Protein AF-A0A660ZTD3-F1 (afdb_monomer)

Sequence (181 aa):
MRQAITRAMSQQSRTIRVPAHMSELISLVSRARTVLGQRSGRDPSDEEIARELRFPIGKVRQVLSSGRSSNTISLDKPIGEGDGGSFRDLIEDDTLVSPFQQAVWTNLQRKTESALKCLTTREAHVIRMRFGVGGGRRHTLEEIGALFLVTRERIRQIEAKALGKLRGVAVDEGLQSFVGG

Nearest PDB structures (foldseek):
  5tjg-assembly1_F  TM=8.173E-01  e=8.402E-13  Thermus aquaticus
  6cuu-assembly1_F  TM=7.709E-01  e=9.952E-13  Thermus thermophilus HB27
  4xln-assembly1_F  TM=8.367E-01  e=6.405E-12  Thermus aquaticus
  4mq9-assembly1_F  TM=7.641E-01  e=8.986E-12  Thermus thermophilus HB8
  3dxj-assembly2_P  TM=7.141E-01  e=1.363E-09  Thermus thermophilus HB8

pLDDT: mean 85.82, std 8.57, range [40.53, 96.25]

Foldseek 3Di:
DVVVVVVCCQQPVWPDGDDPVLVVVLVLLVVLQVVVCVVVVHGDDLVSSCVVVVHDSVVSVVSVVVVVVRPDDDQQPDDDDDPRDGVVVPDDDPPDDPPVNVVVVVLLLVLVVVLLVVDDPLLSVLVCQCVVRPPRDHDQLCRVCVVVVHDSVVSVVSPVVSVVSSVVSCVVSVVVPVVDD

Structure (mmCIF, N/CA/C/O backbone):
data_AF-A0A660ZTD3-F1
#
_entry.id   AF-A0A660ZTD3-F1
#
loop_
_atom_site.group_PDB
_atom_site.id
_atom_site.type_symbol
_atom_site.label_atom_id
_atom_site.label_alt_id
_atom_site.label_comp_id
_atom_site.label_asym_id
_atom_site.label_entity_id
_atom_site.label_seq_id
_atom_site.pdbx_PDB_ins_code
_atom_site.Cartn_x
_atom_site.Cartn_y
_atom_site.Cartn_z
_atom_site.occupancy
_atom_site.B_iso_or_equiv
_atom_site.auth_seq_id
_atom_site.auth_comp_id
_atom_site.auth_asym_id
_atom_site.auth_atom_id
_atom_site.pdbx_PDB_model_num
ATOM 1 N N . MET A 1 1 ? 36.776 -25.849 -28.162 1.00 60.44 1 MET A N 1
ATOM 2 C 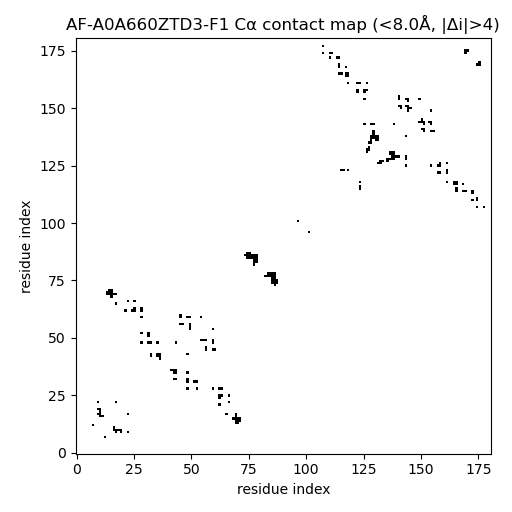CA . MET A 1 1 ? 37.028 -24.693 -27.265 1.00 60.44 1 MET A CA 1
ATOM 3 C C . MET A 1 1 ? 36.178 -23.456 -27.579 1.00 60.44 1 MET A C 1
ATOM 5 O O . MET A 1 1 ? 35.561 -22.948 -26.656 1.00 60.44 1 MET A O 1
ATOM 9 N N . ARG A 1 2 ? 36.062 -22.986 -28.837 1.00 70.12 2 ARG A N 1
ATOM 10 C CA . ARG A 1 2 ? 35.259 -21.782 -29.182 1.00 70.12 2 ARG A CA 1
ATOM 11 C C . ARG A 1 2 ? 33.798 -21.811 -28.697 1.00 70.12 2 ARG A C 1
ATOM 13 O O . ARG A 1 2 ? 33.354 -20.849 -28.089 1.00 70.12 2 ARG A O 1
ATOM 20 N N . GLN A 1 3 ? 33.081 -22.922 -28.889 1.00 74.56 3 GLN A N 1
ATOM 21 C CA . GLN A 1 3 ? 31.675 -23.052 -28.467 1.00 74.56 3 GLN A CA 1
ATOM 22 C C . GLN A 1 3 ? 31.475 -22.904 -26.948 1.00 74.56 3 GLN A C 1
ATOM 24 O O . GLN A 1 3 ? 30.503 -22.292 -26.514 1.00 74.56 3 GLN A O 1
ATOM 29 N N . ALA A 1 4 ? 32.405 -23.425 -26.141 1.00 76.12 4 ALA A N 1
ATOM 30 C CA . ALA A 1 4 ? 32.340 -23.316 -24.684 1.00 76.12 4 ALA A CA 1
ATOM 31 C C . ALA A 1 4 ? 32.521 -21.860 -24.221 1.00 76.12 4 ALA A C 1
ATOM 33 O O . ALA A 1 4 ? 31.778 -21.399 -23.359 1.00 76.12 4 ALA A O 1
ATOM 34 N N . ILE A 1 5 ? 33.436 -21.119 -24.858 1.00 79.50 5 ILE A N 1
ATOM 35 C CA . ILE A 1 5 ? 33.686 -19.697 -24.577 1.00 79.50 5 ILE A CA 1
ATOM 36 C C . ILE A 1 5 ? 32.471 -18.849 -24.971 1.00 79.50 5 ILE A C 1
ATOM 38 O O . ILE A 1 5 ? 31.981 -18.073 -24.156 1.00 79.50 5 ILE A O 1
ATOM 42 N N . THR A 1 6 ? 31.920 -19.032 -26.177 1.00 77.56 6 THR A N 1
ATOM 43 C CA . THR A 1 6 ? 30.729 -18.287 -26.626 1.00 77.56 6 THR A CA 1
ATOM 44 C C . THR A 1 6 ? 29.524 -18.543 -25.718 1.00 77.56 6 THR A C 1
ATOM 46 O O . THR A 1 6 ? 28.786 -17.613 -25.389 1.00 77.56 6 THR A O 1
ATOM 49 N N . ARG A 1 7 ? 29.348 -19.787 -25.253 1.00 73.38 7 ARG A N 1
ATOM 50 C CA . ARG A 1 7 ? 28.282 -20.148 -24.310 1.00 73.38 7 ARG A CA 1
ATOM 51 C C . ARG A 1 7 ? 28.488 -19.508 -22.937 1.00 73.38 7 ARG A C 1
ATOM 53 O O . ARG A 1 7 ? 27.533 -18.960 -22.395 1.00 73.38 7 ARG A O 1
ATOM 60 N N . ALA A 1 8 ? 29.710 -19.537 -22.403 1.00 75.62 8 ALA A N 1
ATOM 61 C CA . ALA A 1 8 ? 30.043 -18.902 -21.129 1.00 75.62 8 ALA A CA 1
ATOM 62 C C . ALA A 1 8 ? 29.830 -17.381 -21.189 1.00 75.62 8 ALA A C 1
ATOM 64 O O . ALA A 1 8 ? 29.129 -16.827 -20.345 1.00 75.62 8 ALA A O 1
ATOM 65 N N . MET A 1 9 ? 30.308 -16.721 -22.251 1.00 74.31 9 MET A N 1
ATOM 66 C CA . MET A 1 9 ? 30.072 -15.292 -22.481 1.00 74.31 9 MET A CA 1
ATOM 67 C C . MET A 1 9 ? 28.576 -14.975 -22.563 1.00 74.31 9 MET A C 1
ATOM 69 O O . MET A 1 9 ? 28.108 -14.060 -21.896 1.00 74.31 9 MET A O 1
ATOM 73 N N . SER A 1 10 ? 27.785 -15.750 -23.310 1.00 72.00 10 SER A N 1
ATOM 74 C CA . SER A 1 10 ? 26.335 -15.521 -23.403 1.00 72.00 10 SER A CA 1
ATOM 75 C C . SER A 1 10 ? 25.606 -15.686 -22.065 1.00 72.00 10 SER A C 1
ATOM 77 O O . SER A 1 10 ? 24.578 -15.044 -21.867 1.00 72.00 10 SER A O 1
ATOM 79 N N . GLN A 1 11 ? 26.094 -16.550 -21.169 1.00 68.19 11 GLN A N 1
ATOM 80 C CA . GLN A 1 11 ? 25.441 -16.836 -19.888 1.00 68.19 11 GLN A CA 1
ATOM 81 C C . GLN A 1 11 ? 25.887 -15.917 -18.748 1.00 68.19 11 GLN A C 1
ATOM 83 O O . GLN A 1 11 ? 25.109 -15.725 -17.816 1.00 68.19 11 GLN A O 1
ATOM 88 N N . GLN A 1 12 ? 27.108 -15.379 -18.811 1.00 70.62 12 GLN A N 1
ATOM 89 C CA . GLN A 1 12 ? 27.743 -14.678 -17.687 1.00 70.62 12 GLN A CA 1
ATOM 90 C C . GLN A 1 12 ? 28.105 -13.213 -17.974 1.00 70.62 12 GLN A C 1
ATOM 92 O O . GLN A 1 12 ? 28.431 -12.488 -17.045 1.00 70.62 12 GLN A O 1
ATOM 97 N N . SER A 1 13 ? 28.048 -12.743 -19.226 1.00 73.88 13 SER A N 1
ATOM 98 C CA . SER A 1 13 ? 28.478 -11.370 -19.570 1.00 73.88 13 SER A CA 1
ATOM 99 C C . SER A 1 13 ? 27.501 -10.258 -19.182 1.00 73.88 13 SER A C 1
ATOM 101 O O . SER A 1 13 ? 27.851 -9.087 -19.301 1.00 73.88 13 SER A O 1
ATOM 103 N N . ARG A 1 14 ? 26.269 -10.589 -18.779 1.00 76.38 14 ARG A N 1
ATOM 104 C CA . ARG A 1 14 ? 25.218 -9.600 -18.502 1.00 76.38 14 ARG A CA 1
ATOM 105 C C . ARG A 1 14 ? 24.825 -9.614 -17.034 1.00 76.38 14 ARG A C 1
ATOM 107 O O . ARG A 1 14 ? 24.640 -10.687 -16.467 1.00 76.38 14 ARG A O 1
ATOM 114 N N . THR A 1 15 ? 24.596 -8.423 -16.480 1.00 82.56 15 THR A N 1
ATOM 115 C CA . THR A 1 15 ? 24.080 -8.217 -15.117 1.00 82.56 15 THR A CA 1
ATOM 116 C C . THR A 1 15 ? 22.764 -8.963 -14.892 1.00 82.56 15 THR A C 1
ATOM 118 O O . THR A 1 15 ? 22.565 -9.582 -13.853 1.00 82.56 15 THR A O 1
ATOM 121 N N . ILE A 1 16 ? 21.880 -8.957 -15.897 1.00 81.88 16 ILE A N 1
ATOM 122 C CA . ILE A 1 16 ? 20.640 -9.738 -15.901 1.00 81.88 16 ILE A CA 1
ATOM 123 C C . ILE A 1 16 ? 20.782 -10.867 -16.917 1.00 81.88 16 ILE A C 1
ATOM 125 O O . ILE A 1 16 ? 21.001 -10.634 -18.111 1.00 81.88 16 ILE A O 1
ATOM 129 N N . ARG A 1 17 ? 20.632 -12.105 -16.444 1.00 83.75 17 ARG A N 1
ATOM 130 C CA . ARG A 1 17 ? 20.744 -13.304 -17.277 1.00 83.75 17 ARG A CA 1
ATOM 131 C C . ARG A 1 17 ? 19.639 -13.346 -18.333 1.00 83.75 17 ARG A C 1
ATOM 133 O O . ARG A 1 17 ? 18.455 -13.334 -18.011 1.00 83.75 17 ARG A O 1
ATOM 140 N N . VAL A 1 18 ? 20.039 -13.512 -19.591 1.00 82.81 18 VAL A N 1
ATOM 141 C CA . VAL A 1 18 ? 19.133 -13.707 -20.731 1.00 82.81 18 VAL A CA 1
ATOM 142 C C . VAL A 1 18 ? 19.194 -15.176 -21.182 1.00 82.81 18 VAL A C 1
ATOM 144 O O . VAL A 1 18 ? 20.291 -15.729 -21.298 1.00 82.81 18 VAL A O 1
ATOM 147 N N . PRO A 1 19 ? 18.055 -15.855 -21.422 1.00 86.25 19 PRO A N 1
ATOM 148 C CA . PRO A 1 19 ? 18.050 -17.204 -21.990 1.00 86.25 19 PRO A CA 1
ATOM 149 C C . PRO A 1 19 ? 18.749 -17.266 -23.357 1.00 86.25 19 PRO A C 1
ATOM 151 O O . PRO A 1 19 ? 18.612 -16.349 -24.161 1.00 86.25 19 PRO A O 1
ATOM 154 N N . ALA A 1 20 ? 19.428 -18.378 -23.665 1.00 82.31 20 ALA A N 1
ATOM 155 C CA . ALA A 1 20 ? 20.242 -18.509 -24.884 1.00 82.31 20 ALA A CA 1
ATOM 156 C C . ALA A 1 20 ? 19.466 -18.209 -26.184 1.00 82.31 20 ALA A C 1
ATOM 158 O O . ALA A 1 20 ? 19.931 -17.428 -27.009 1.00 82.31 20 ALA A O 1
ATOM 159 N N . HIS A 1 21 ? 18.244 -18.739 -26.322 1.00 85.00 21 HIS A N 1
ATOM 160 C CA . HIS A 1 21 ? 17.389 -18.472 -27.485 1.00 85.00 21 HIS A CA 1
ATOM 161 C C . HIS A 1 21 ? 17.031 -16.981 -27.625 1.00 85.00 21 HIS A C 1
ATOM 163 O O . HIS A 1 21 ? 16.918 -16.471 -28.735 1.00 85.00 21 HIS A O 1
ATOM 169 N N . MET A 1 22 ? 16.890 -16.253 -26.512 1.00 86.75 22 MET A N 1
ATOM 170 C CA . MET A 1 22 ? 16.644 -14.809 -26.538 1.00 86.75 22 MET A CA 1
ATOM 171 C C . MET A 1 22 ? 17.903 -14.035 -26.925 1.00 86.75 22 MET A C 1
ATOM 173 O O . MET A 1 22 ? 17.802 -13.080 -27.685 1.00 86.75 22 MET A O 1
ATOM 177 N N . SER A 1 23 ? 19.087 -14.449 -26.466 1.00 84.50 23 SER A N 1
ATOM 178 C CA . SER A 1 23 ? 20.359 -13.846 -26.885 1.00 84.50 23 SER A CA 1
ATOM 179 C C . SER A 1 23 ? 20.577 -13.968 -28.396 1.00 84.50 23 SER A C 1
ATOM 181 O O . SER A 1 23 ? 20.944 -12.987 -29.040 1.00 84.50 23 SER A O 1
ATOM 183 N N . GLU A 1 24 ? 20.278 -15.134 -28.975 1.00 85.69 24 GLU A N 1
ATOM 184 C CA . GLU A 1 24 ? 20.338 -15.361 -30.425 1.00 85.69 24 GLU A CA 1
ATOM 185 C C . GLU A 1 24 ? 19.363 -14.459 -31.190 1.00 85.69 24 GLU A C 1
ATOM 187 O O . GLU A 1 24 ? 19.749 -13.820 -32.173 1.00 85.69 24 GLU A O 1
ATOM 192 N N . LEU A 1 25 ? 18.117 -14.349 -30.709 1.00 89.12 25 LEU A N 1
ATOM 193 C CA . LEU A 1 25 ? 17.110 -13.461 -31.292 1.00 89.12 25 LEU A CA 1
ATOM 194 C C . LEU A 1 25 ? 17.516 -11.985 -31.191 1.00 89.12 25 LEU A C 1
ATOM 196 O O . LEU A 1 25 ? 17.358 -11.255 -32.166 1.00 89.12 25 LEU A O 1
ATOM 200 N N . ILE A 1 26 ? 18.084 -11.547 -30.062 1.00 88.44 26 ILE A N 1
ATOM 201 C CA . ILE A 1 26 ? 18.609 -10.182 -29.892 1.00 88.44 26 ILE A CA 1
ATOM 202 C C . ILE A 1 26 ? 19.715 -9.919 -30.917 1.00 88.44 26 ILE A C 1
ATOM 204 O O . ILE A 1 26 ? 19.661 -8.917 -31.623 1.00 88.44 26 ILE A O 1
ATOM 208 N N . SER A 1 27 ? 20.686 -10.826 -31.063 1.00 87.50 27 SER A N 1
ATOM 209 C CA . SER A 1 27 ? 21.761 -10.680 -32.052 1.00 87.50 27 SER A CA 1
ATOM 210 C C . SER A 1 27 ? 21.249 -10.690 -33.496 1.00 87.50 27 SER A C 1
ATOM 212 O O . SER A 1 27 ? 21.804 -9.999 -34.350 1.00 87.50 27 SER A O 1
ATOM 214 N N . LEU A 1 28 ? 20.204 -11.463 -33.800 1.00 89.94 28 LEU A N 1
ATOM 215 C CA . LEU A 1 28 ? 19.566 -11.469 -35.117 1.00 89.94 28 LEU A CA 1
ATOM 216 C C . LEU A 1 28 ? 18.874 -10.129 -35.410 1.00 89.94 28 LEU A C 1
ATOM 218 O O . LEU A 1 28 ? 19.119 -9.534 -36.458 1.00 89.94 28 LEU A O 1
ATOM 222 N N . VAL A 1 29 ? 18.079 -9.629 -34.461 1.00 91.06 29 VAL A N 1
ATOM 223 C CA . VAL A 1 29 ? 17.375 -8.343 -34.560 1.00 91.06 29 VAL A CA 1
ATOM 224 C C . VAL A 1 29 ? 18.355 -7.173 -34.658 1.00 91.06 29 VAL A C 1
ATOM 226 O O . VAL A 1 29 ? 18.191 -6.314 -35.523 1.00 91.06 29 VAL A O 1
ATOM 229 N N . SER A 1 30 ? 19.415 -7.156 -33.845 1.00 89.06 30 SER A N 1
ATOM 230 C CA . SER A 1 30 ? 20.461 -6.130 -33.920 1.00 89.06 30 SER A CA 1
ATOM 231 C C . SER A 1 30 ? 21.166 -6.123 -35.276 1.00 89.06 30 SER A C 1
ATOM 233 O O . SER A 1 30 ? 21.363 -5.052 -35.842 1.00 89.06 30 SER A O 1
ATOM 235 N N . ARG A 1 31 ? 21.494 -7.297 -35.836 1.00 90.50 31 ARG A N 1
ATOM 236 C CA . ARG A 1 31 ? 22.105 -7.388 -37.173 1.00 90.50 31 ARG A CA 1
ATOM 237 C C . ARG A 1 31 ? 21.179 -6.865 -38.267 1.00 90.50 31 ARG A C 1
ATOM 239 O O . ARG A 1 31 ? 21.628 -6.084 -39.099 1.00 90.50 31 ARG A O 1
ATOM 246 N N . ALA A 1 32 ? 19.902 -7.250 -38.247 1.00 91.69 32 ALA A N 1
ATOM 247 C CA . ALA A 1 32 ? 18.922 -6.750 -39.209 1.00 91.69 32 ALA A CA 1
ATOM 248 C C . ALA A 1 32 ? 18.772 -5.224 -39.125 1.00 91.69 32 ALA A C 1
ATOM 250 O O . ALA A 1 32 ? 18.786 -4.558 -40.156 1.00 91.69 32 ALA A O 1
ATOM 251 N N . ARG A 1 33 ? 18.728 -4.657 -37.909 1.00 90.88 33 ARG A N 1
ATOM 252 C CA . ARG A 1 33 ? 18.705 -3.202 -37.697 1.00 90.88 33 ARG A CA 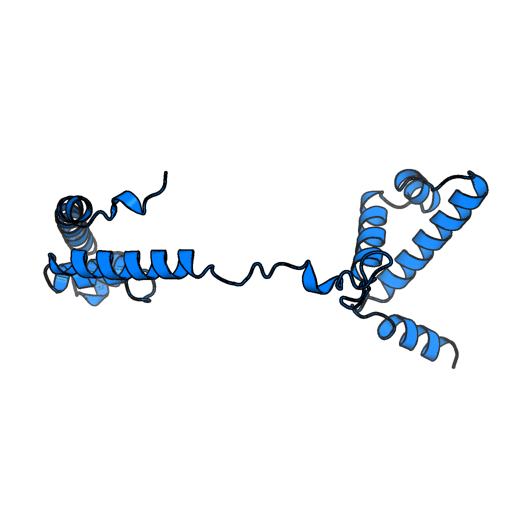1
ATOM 253 C C . ARG A 1 33 ? 19.931 -2.512 -38.298 1.00 90.88 33 ARG A C 1
ATOM 255 O O . ARG A 1 33 ? 19.773 -1.518 -38.995 1.00 90.88 33 ARG A O 1
ATOM 262 N N . THR A 1 34 ? 21.137 -3.045 -38.085 1.00 90.31 34 THR A N 1
ATOM 263 C CA . THR A 1 34 ? 22.368 -2.479 -38.666 1.00 90.31 34 THR A CA 1
ATOM 264 C C . THR A 1 34 ? 22.358 -2.534 -40.193 1.00 90.31 34 THR A C 1
ATOM 266 O O . THR A 1 34 ? 22.632 -1.524 -40.835 1.00 90.31 34 THR A O 1
ATOM 269 N N . VAL A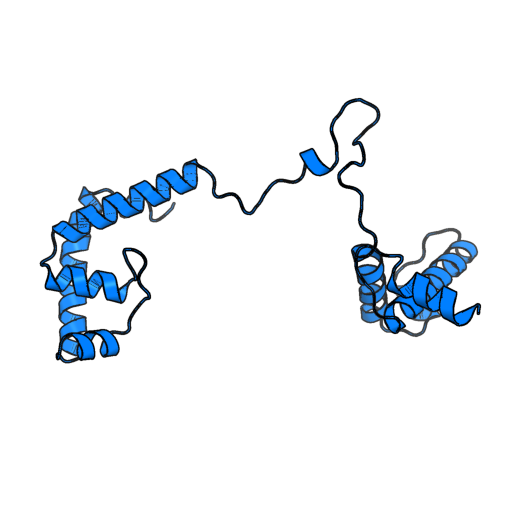 1 35 ? 22.008 -3.681 -40.784 1.00 93.19 35 VAL A N 1
ATOM 270 C CA . VAL A 1 35 ? 21.985 -3.857 -42.248 1.00 93.19 35 VAL A CA 1
ATOM 271 C C . VAL A 1 35 ? 20.936 -2.955 -42.900 1.00 93.19 35 VAL A C 1
ATOM 273 O O . VAL A 1 35 ? 21.234 -2.258 -43.869 1.00 93.19 35 VAL A O 1
ATOM 276 N N . LEU A 1 36 ? 19.714 -2.927 -42.363 1.00 92.38 36 LEU A N 1
ATOM 277 C CA . LEU A 1 36 ? 18.649 -2.057 -42.864 1.00 92.38 36 LEU A CA 1
ATOM 278 C C . LEU A 1 36 ? 18.997 -0.578 -42.684 1.00 92.38 36 LEU A C 1
ATOM 280 O O . LEU A 1 36 ? 18.712 0.219 -43.579 1.00 92.38 36 LEU A O 1
ATOM 284 N N . GLY A 1 37 ? 19.649 -0.223 -41.574 1.00 92.00 37 GLY A N 1
ATOM 285 C CA . GLY A 1 37 ? 20.086 1.143 -41.314 1.00 92.00 37 GLY A CA 1
ATOM 286 C C . GLY A 1 37 ? 21.150 1.626 -42.294 1.00 92.00 37 GLY A C 1
ATOM 287 O O . GLY A 1 37 ? 21.042 2.726 -42.830 1.00 92.00 37 GLY A O 1
ATOM 288 N N . GLN A 1 38 ? 22.123 0.769 -42.618 1.00 92.25 38 GLN A N 1
ATOM 289 C CA . GLN A 1 38 ? 23.133 1.056 -43.640 1.00 92.25 38 GLN A CA 1
ATOM 290 C C . GLN A 1 38 ? 22.520 1.200 -45.038 1.00 92.25 38 GLN A C 1
ATOM 292 O O . GLN A 1 38 ? 22.897 2.102 -45.778 1.00 92.25 38 GLN A O 1
ATOM 297 N N . ARG A 1 39 ? 21.554 0.344 -45.398 1.00 90.75 39 ARG A N 1
ATOM 298 C CA . ARG A 1 39 ? 20.877 0.403 -46.707 1.00 90.75 39 ARG A CA 1
ATOM 299 C C . ARG A 1 39 ? 19.975 1.624 -46.862 1.00 90.75 39 ARG A C 1
ATOM 301 O O . ARG A 1 39 ? 19.863 2.154 -47.959 1.00 90.75 39 ARG A O 1
ATOM 308 N N . SER A 1 40 ? 19.313 2.033 -45.784 1.00 85.81 40 SER A N 1
ATOM 309 C CA . SER A 1 40 ? 18.292 3.089 -45.815 1.00 85.81 40 SER A CA 1
ATOM 310 C C . SER A 1 40 ? 18.839 4.466 -45.433 1.00 85.81 40 SER A C 1
ATOM 312 O O . SER A 1 40 ? 18.108 5.447 -45.522 1.00 85.81 40 SER A O 1
ATOM 314 N N . GLY A 1 41 ? 20.088 4.546 -44.956 1.00 89.62 41 GLY A N 1
ATOM 315 C CA . GLY A 1 41 ? 20.710 5.784 -44.472 1.00 89.62 41 GLY A CA 1
ATOM 316 C C . GLY A 1 41 ? 20.061 6.376 -43.213 1.00 89.62 41 GLY A C 1
ATOM 317 O O . GLY A 1 41 ? 20.374 7.502 -42.839 1.00 89.62 41 GLY A O 1
ATOM 318 N N . ARG A 1 42 ? 19.149 5.644 -42.560 1.00 90.75 42 ARG A N 1
ATOM 319 C CA . ARG A 1 42 ? 18.408 6.054 -41.355 1.00 90.75 42 ARG A CA 1
ATOM 320 C C . ARG A 1 42 ? 18.170 4.867 -40.432 1.00 90.75 42 ARG A C 1
ATOM 322 O O . ARG A 1 42 ? 18.210 3.730 -40.886 1.00 90.75 42 ARG A O 1
ATOM 329 N N . ASP A 1 43 ? 17.855 5.119 -39.164 1.00 87.00 43 ASP A N 1
ATOM 330 C CA . ASP A 1 43 ? 17.459 4.048 -38.241 1.00 87.00 43 ASP A CA 1
ATOM 331 C C . ASP A 1 43 ? 16.132 3.403 -38.713 1.00 87.00 43 ASP A C 1
ATOM 333 O O . ASP A 1 43 ? 15.165 4.126 -38.994 1.00 87.00 43 ASP A O 1
ATOM 337 N N . PRO A 1 44 ? 16.074 2.069 -38.890 1.00 91.88 44 PRO A N 1
ATOM 338 C CA . PRO A 1 44 ? 14.882 1.394 -39.391 1.00 91.88 44 PRO A CA 1
ATOM 339 C C . PRO A 1 44 ? 13.819 1.238 -38.298 1.00 91.88 44 PRO A C 1
ATOM 341 O O . PRO A 1 44 ? 14.128 1.029 -37.125 1.00 91.88 44 PRO A O 1
ATOM 344 N N . SER A 1 45 ? 12.552 1.285 -38.702 1.00 92.94 45 SER A N 1
ATOM 345 C CA . SER A 1 45 ? 11.404 1.065 -37.817 1.00 92.94 45 SER A CA 1
ATOM 346 C C . SER A 1 45 ? 11.294 -0.403 -37.384 1.00 92.94 45 SER A C 1
ATOM 348 O O . SER A 1 45 ? 11.666 -1.316 -38.127 1.00 92.94 45 SER A O 1
ATOM 350 N N . ASP A 1 46 ? 10.688 -0.652 -36.219 1.00 92.69 46 ASP A N 1
ATOM 351 C CA . ASP A 1 46 ? 10.349 -2.000 -35.739 1.00 92.69 46 ASP A CA 1
ATOM 352 C C . ASP A 1 46 ? 9.557 -2.807 -36.787 1.00 92.69 46 ASP A C 1
ATOM 354 O O . ASP A 1 46 ? 9.739 -4.018 -36.908 1.00 92.69 46 ASP A O 1
ATOM 358 N N . GLU A 1 47 ? 8.706 -2.144 -37.578 1.00 92.69 47 GLU A N 1
ATOM 359 C CA . GLU A 1 47 ? 7.940 -2.753 -38.677 1.00 92.69 47 GLU A CA 1
ATOM 360 C C . GLU A 1 47 ? 8.811 -3.185 -39.859 1.00 92.69 47 GLU A C 1
ATOM 362 O O . GLU A 1 47 ? 8.527 -4.182 -40.523 1.00 92.69 47 GLU A O 1
ATOM 367 N N . GLU A 1 48 ? 9.868 -2.430 -40.152 1.00 91.12 48 GLU A N 1
ATOM 368 C CA . GLU A 1 48 ? 10.822 -2.743 -41.220 1.00 91.12 48 GLU A CA 1
ATOM 369 C C . GLU A 1 48 ? 11.673 -3.947 -40.819 1.00 91.12 48 GLU A C 1
ATOM 371 O O . GLU A 1 48 ? 11.821 -4.891 -41.594 1.00 91.12 48 GLU A O 1
ATOM 376 N N . ILE A 1 49 ? 12.129 -3.969 -39.564 1.00 92.00 49 ILE A N 1
ATOM 377 C CA . ILE A 1 49 ? 12.868 -5.095 -38.988 1.00 92.00 49 ILE A CA 1
ATOM 378 C C . ILE A 1 49 ? 11.989 -6.354 -38.934 1.00 92.00 49 ILE A C 1
ATOM 380 O O . ILE A 1 49 ? 12.447 -7.448 -39.268 1.00 92.00 49 ILE A O 1
ATOM 384 N N . ALA A 1 50 ? 10.720 -6.213 -38.542 1.00 93.69 50 ALA A N 1
ATOM 385 C CA . ALA A 1 50 ? 9.758 -7.312 -38.504 1.00 93.69 50 ALA A CA 1
ATOM 386 C C . ALA A 1 50 ? 9.509 -7.919 -39.891 1.00 93.69 50 ALA A C 1
ATOM 388 O O . ALA A 1 50 ? 9.505 -9.145 -40.024 1.00 93.69 50 ALA A O 1
ATOM 389 N N . ARG A 1 51 ? 9.359 -7.080 -40.925 1.00 92.75 51 ARG A N 1
ATOM 390 C CA . ARG A 1 51 ? 9.198 -7.531 -42.316 1.00 92.75 51 ARG A CA 1
ATOM 391 C C . ARG A 1 51 ? 10.437 -8.256 -42.834 1.00 92.75 51 ARG A C 1
ATOM 393 O O . ARG A 1 51 ? 10.295 -9.340 -43.393 1.00 92.75 51 ARG A O 1
ATOM 400 N N . GLU A 1 52 ? 11.627 -7.707 -42.597 1.00 90.81 52 GLU A N 1
ATOM 401 C CA . GLU A 1 52 ? 12.896 -8.311 -43.029 1.00 90.81 52 GLU A CA 1
ATOM 402 C C . GLU A 1 52 ? 13.118 -9.687 -42.385 1.00 90.81 52 GLU A C 1
ATOM 404 O O . GLU A 1 52 ? 13.475 -10.655 -43.054 1.00 90.81 52 GLU A O 1
ATOM 409 N N . LEU A 1 53 ? 12.840 -9.803 -41.083 1.00 91.31 53 LEU A N 1
ATOM 410 C CA . LEU A 1 53 ? 13.003 -11.048 -40.329 1.00 91.31 53 LEU A CA 1
ATOM 411 C C . LEU A 1 53 ? 11.802 -11.998 -40.427 1.00 91.31 53 LEU A C 1
ATOM 413 O O . LEU A 1 53 ? 11.855 -13.098 -39.878 1.00 91.31 53 LEU A O 1
ATOM 417 N N . ARG A 1 54 ? 10.719 -11.588 -41.102 1.00 92.62 54 ARG A N 1
ATOM 418 C CA . ARG A 1 54 ? 9.432 -12.305 -41.169 1.00 92.62 54 ARG A CA 1
ATOM 419 C C . ARG A 1 54 ? 8.890 -12.678 -39.785 1.00 92.62 54 ARG A C 1
ATOM 421 O O . ARG A 1 54 ? 8.343 -13.761 -39.578 1.00 92.62 54 ARG A O 1
ATOM 428 N N . PHE A 1 55 ? 9.064 -11.780 -38.820 1.00 91.81 55 PHE A N 1
ATOM 429 C CA . PHE A 1 55 ? 8.567 -11.941 -37.457 1.00 91.81 55 PHE A CA 1
ATOM 430 C C .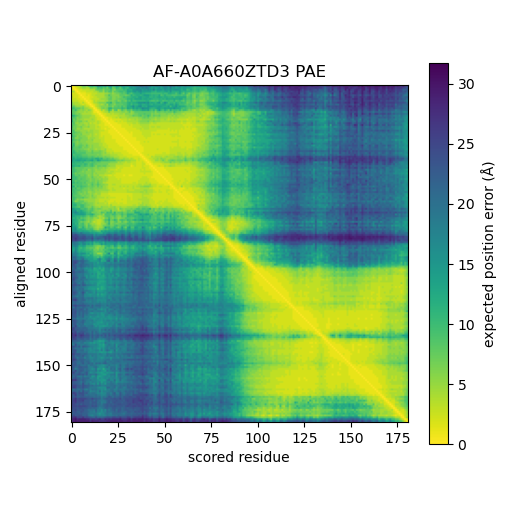 PHE A 1 55 ? 7.320 -11.085 -37.229 1.00 91.81 55 PHE A C 1
ATOM 432 O O . PHE A 1 55 ? 7.202 -10.003 -37.799 1.00 91.81 55 PHE A O 1
ATOM 439 N N . PRO A 1 56 ? 6.407 -11.506 -36.337 1.00 93.69 56 PRO A N 1
ATOM 440 C CA . PRO A 1 56 ? 5.377 -10.611 -35.831 1.00 93.69 56 PRO A CA 1
ATOM 441 C C . PRO A 1 56 ? 6.016 -9.398 -35.144 1.00 93.69 56 PRO A C 1
ATOM 443 O O . PRO A 1 56 ? 6.955 -9.553 -34.358 1.00 93.69 56 PRO A O 1
ATOM 446 N N . ILE A 1 57 ? 5.472 -8.200 -35.366 1.00 92.81 57 ILE A N 1
ATOM 447 C CA . ILE A 1 57 ? 5.995 -6.962 -34.765 1.00 92.81 57 ILE A CA 1
ATOM 448 C C . ILE A 1 57 ? 6.062 -7.028 -33.232 1.00 92.81 57 ILE A C 1
ATOM 450 O O . ILE A 1 57 ? 7.038 -6.582 -32.631 1.00 92.81 57 ILE A O 1
ATOM 454 N N . GLY A 1 58 ? 5.073 -7.661 -32.589 1.00 91.56 58 GLY A N 1
ATOM 455 C CA . GLY A 1 58 ? 5.063 -7.861 -31.137 1.00 91.56 58 GLY A CA 1
ATOM 456 C C . GLY A 1 58 ? 6.278 -8.650 -30.644 1.00 91.56 58 GLY A C 1
ATOM 457 O O . GLY A 1 58 ? 6.865 -8.305 -29.621 1.00 91.56 58 GLY A O 1
ATOM 458 N N . LYS A 1 59 ? 6.729 -9.642 -31.425 1.00 89.75 59 LYS A N 1
ATOM 459 C CA . LYS A 1 59 ? 7.921 -10.440 -31.116 1.00 89.75 59 LYS A CA 1
ATOM 460 C C . LYS A 1 59 ? 9.197 -9.606 -31.231 1.00 89.75 59 LYS A C 1
ATOM 462 O O . LYS A 1 59 ? 10.063 -9.712 -30.370 1.00 89.75 59 LYS A O 1
ATOM 467 N N . VAL A 1 60 ? 9.306 -8.745 -32.246 1.00 90.25 60 VAL A N 1
ATOM 468 C CA . VAL A 1 60 ? 10.449 -7.823 -32.395 1.00 90.25 60 VAL A CA 1
ATOM 469 C C . VAL A 1 60 ? 10.507 -6.837 -31.229 1.00 90.25 60 VAL A C 1
ATOM 471 O O . VAL A 1 60 ? 11.555 -6.702 -30.599 1.00 90.25 60 VAL A O 1
ATOM 474 N N . ARG A 1 61 ? 9.374 -6.224 -30.863 1.00 91.12 61 ARG A N 1
ATOM 475 C CA . ARG A 1 61 ? 9.280 -5.311 -29.710 1.00 91.12 61 ARG A CA 1
ATOM 476 C C . ARG A 1 61 ? 9.670 -5.987 -28.400 1.00 91.12 61 ARG A C 1
ATOM 478 O O . ARG A 1 61 ? 10.429 -5.409 -27.623 1.00 91.12 61 ARG A O 1
ATOM 485 N N . GLN A 1 62 ? 9.201 -7.214 -28.178 1.00 88.38 62 GLN A N 1
ATOM 486 C CA . GLN A 1 62 ? 9.549 -8.001 -26.997 1.00 88.38 62 GLN A CA 1
ATOM 487 C C . GLN A 1 62 ? 11.053 -8.296 -26.944 1.00 88.38 62 GLN A C 1
ATOM 489 O O . GLN A 1 62 ? 11.685 -8.048 -25.922 1.00 88.38 62 GLN A O 1
ATOM 494 N N . VAL A 1 63 ? 11.647 -8.760 -28.049 1.00 88.12 63 VAL A N 1
ATOM 495 C CA . VAL A 1 63 ? 13.089 -9.049 -28.135 1.00 88.12 63 VAL A CA 1
ATOM 496 C C . VAL A 1 63 ? 13.923 -7.788 -27.891 1.00 88.12 63 VAL A C 1
ATOM 498 O O . VAL A 1 63 ? 14.876 -7.822 -27.110 1.00 88.12 63 VAL A O 1
ATOM 501 N N . LEU A 1 64 ? 13.548 -6.659 -28.498 1.00 85.94 64 LEU A N 1
ATOM 502 C CA . LEU A 1 64 ? 14.210 -5.371 -28.287 1.00 85.94 64 LEU A CA 1
ATOM 503 C C . LEU A 1 64 ? 14.080 -4.886 -26.837 1.00 85.94 64 LEU A C 1
ATOM 505 O O . LEU A 1 64 ? 15.049 -4.384 -26.269 1.00 85.94 64 LEU A O 1
ATOM 509 N N . SER A 1 65 ? 12.907 -5.055 -26.224 1.00 84.50 65 SER A N 1
ATOM 510 C CA . SER A 1 65 ? 12.671 -4.727 -24.816 1.00 84.50 65 SER A CA 1
ATOM 511 C C . SER A 1 65 ? 13.537 -5.582 -23.891 1.00 84.50 65 SER A C 1
ATOM 513 O O . SER A 1 65 ? 14.271 -5.019 -23.085 1.00 84.50 65 SER A O 1
ATOM 515 N N . SER A 1 66 ? 13.560 -6.908 -24.066 1.00 79.62 66 SER A N 1
ATOM 516 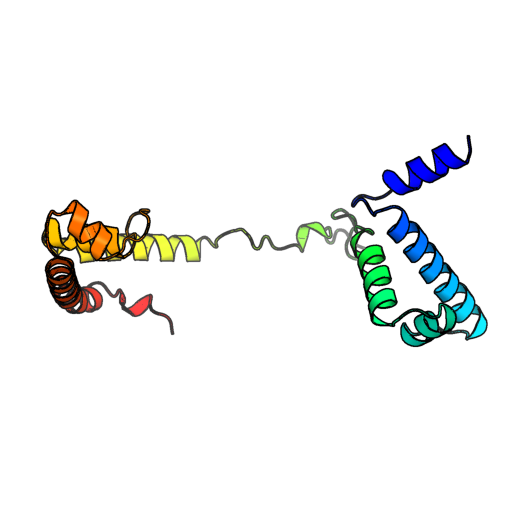C CA . SER A 1 66 ? 14.419 -7.806 -23.280 1.00 79.62 66 SER A CA 1
ATOM 517 C C . SER A 1 66 ? 15.907 -7.475 -23.440 1.00 79.62 66 SER A C 1
ATOM 519 O O . SER A 1 66 ? 16.661 -7.494 -22.466 1.00 79.62 66 SER A O 1
ATOM 521 N N . GLY A 1 67 ? 16.332 -7.117 -24.656 1.00 76.31 67 GLY A N 1
ATOM 522 C CA . GLY A 1 67 ? 17.692 -6.657 -24.925 1.00 76.31 67 GLY A CA 1
ATOM 523 C C . GLY A 1 67 ? 18.049 -5.390 -24.148 1.00 76.31 67 GLY A C 1
ATOM 524 O O . GLY A 1 67 ? 19.097 -5.364 -23.504 1.00 76.31 67 GLY A O 1
ATOM 525 N N . ARG A 1 68 ? 17.166 -4.383 -24.150 1.00 75.38 68 ARG A N 1
ATOM 526 C CA . ARG A 1 68 ? 17.349 -3.128 -23.402 1.00 75.38 68 ARG A CA 1
ATOM 527 C C . ARG A 1 68 ? 17.346 -3.340 -21.893 1.00 75.38 68 ARG A C 1
ATOM 529 O O . ARG A 1 68 ? 18.251 -2.853 -21.234 1.00 75.38 68 ARG A O 1
ATOM 536 N N . SER A 1 69 ? 16.393 -4.104 -21.358 1.00 67.62 69 SER A N 1
ATOM 537 C CA . SER A 1 69 ? 16.289 -4.356 -19.913 1.00 67.62 69 SER A CA 1
ATOM 538 C C . SER A 1 69 ? 17.523 -5.055 -19.348 1.00 67.62 69 SER A C 1
ATOM 540 O O . SER A 1 69 ? 17.911 -4.795 -18.219 1.00 67.62 69 SER A O 1
ATOM 542 N N . SER A 1 70 ? 18.172 -5.915 -20.136 1.00 66.88 70 SER A N 1
ATOM 543 C CA . SER A 1 70 ? 19.421 -6.564 -19.718 1.00 66.88 70 SER A CA 1
ATOM 544 C C . SER A 1 70 ? 20.669 -5.677 -19.821 1.00 66.88 70 SER A C 1
ATOM 546 O O . SER A 1 70 ? 21.722 -6.067 -19.318 1.00 66.88 70 SER A O 1
ATOM 548 N N . ASN A 1 71 ? 20.575 -4.513 -20.472 1.00 74.06 71 ASN A N 1
ATOM 549 C CA . ASN A 1 71 ? 21.657 -3.541 -20.551 1.00 74.06 71 ASN A CA 1
ATOM 550 C C . ASN A 1 71 ? 21.506 -2.536 -19.404 1.00 74.06 71 ASN A C 1
ATOM 552 O O . ASN A 1 71 ? 20.866 -1.496 -19.544 1.00 74.06 71 ASN A O 1
ATOM 556 N N . THR A 1 72 ? 22.044 -2.895 -18.242 1.00 78.50 72 THR A N 1
ATOM 557 C CA . THR A 1 72 ? 21.987 -2.058 -17.042 1.00 78.50 72 THR A CA 1
ATOM 558 C C . THR A 1 72 ? 22.881 -0.832 -17.192 1.00 78.50 72 THR A C 1
ATOM 560 O O . THR A 1 72 ? 24.002 -0.938 -17.690 1.00 78.50 72 THR A O 1
ATOM 563 N N . ILE A 1 73 ? 22.412 0.319 -16.719 1.00 82.12 73 ILE A N 1
ATOM 564 C CA . ILE A 1 73 ? 23.226 1.531 -16.597 1.00 82.12 73 ILE A CA 1
ATOM 565 C C . ILE A 1 73 ? 23.855 1.536 -15.199 1.00 82.12 73 ILE A C 1
ATOM 567 O O . ILE A 1 73 ? 23.208 1.133 -14.234 1.00 82.12 73 ILE A O 1
ATOM 571 N N . SER A 1 74 ? 25.118 1.955 -15.096 1.00 83.31 74 SER A N 1
ATOM 572 C CA . SER A 1 74 ? 25.776 2.115 -13.796 1.00 83.31 74 SER A CA 1
ATOM 573 C C . SER A 1 74 ? 25.126 3.248 -13.001 1.00 83.31 74 SER A C 1
ATOM 575 O O . SER A 1 74 ? 24.924 4.333 -13.546 1.00 83.31 74 SER A O 1
ATOM 577 N N . LEU A 1 75 ? 24.850 3.010 -11.718 1.00 83.38 75 LEU A N 1
ATOM 578 C CA . LEU A 1 75 ? 24.355 4.040 -10.800 1.00 83.38 75 LEU A CA 1
ATOM 579 C C . LEU A 1 75 ? 25.417 5.109 -10.504 1.00 83.38 75 LEU A C 1
ATOM 581 O O . LEU A 1 75 ? 25.070 6.263 -10.286 1.00 83.38 75 LEU A O 1
ATOM 585 N N . ASP A 1 76 ? 26.698 4.747 -10.594 1.00 83.12 76 ASP A N 1
ATOM 586 C CA . ASP A 1 76 ? 27.828 5.666 -10.402 1.00 83.12 76 ASP A CA 1
ATOM 587 C C . ASP A 1 76 ? 28.153 6.470 -11.671 1.00 83.12 76 ASP A C 1
ATOM 589 O O . ASP A 1 76 ? 29.146 7.194 -11.727 1.00 83.12 76 ASP A O 1
ATOM 593 N N . LYS A 1 77 ? 27.352 6.323 -12.737 1.00 83.50 77 LYS A N 1
ATOM 594 C CA . LYS A 1 77 ? 27.528 7.124 -13.947 1.00 83.50 77 LYS A CA 1
ATOM 595 C C . LYS A 1 77 ? 27.288 8.603 -13.587 1.00 83.50 77 LYS A C 1
ATOM 597 O O . LYS A 1 77 ? 26.189 8.908 -13.113 1.00 83.50 77 LYS A O 1
ATOM 602 N N . PRO A 1 78 ? 28.263 9.503 -13.821 1.00 82.69 78 PRO A N 1
ATOM 603 C CA . PRO A 1 78 ? 28.104 10.920 -13.516 1.00 82.69 78 PRO A CA 1
ATOM 604 C C . PRO A 1 78 ? 27.032 11.541 -14.411 1.00 82.69 78 PRO A C 1
ATOM 606 O O . PRO A 1 78 ? 26.834 11.114 -15.559 1.00 82.69 78 PRO A O 1
ATOM 609 N N . ILE A 1 79 ? 26.343 12.548 -13.882 1.00 80.25 79 ILE A N 1
ATOM 610 C CA . ILE A 1 79 ? 25.332 13.302 -14.617 1.00 80.25 79 ILE A CA 1
ATOM 611 C C . ILE A 1 79 ? 25.908 14.671 -14.988 1.00 80.25 79 ILE A C 1
ATOM 613 O O . ILE A 1 79 ? 26.270 15.465 -14.128 1.00 80.25 79 ILE A O 1
ATOM 617 N N . GLY A 1 80 ? 25.970 14.970 -16.288 1.00 79.81 80 GLY A N 1
ATOM 618 C CA . GLY A 1 80 ? 26.559 16.219 -16.784 1.00 79.81 80 GLY A CA 1
ATOM 619 C C . GLY A 1 80 ? 28.094 16.225 -16.764 1.00 79.81 80 GLY A C 1
ATOM 620 O O . GLY A 1 80 ? 28.728 15.182 -16.631 1.00 79.81 80 GLY A O 1
ATOM 621 N N . GLU A 1 81 ? 28.688 17.406 -16.964 1.00 72.19 81 GLU A N 1
ATOM 622 C CA . GLU A 1 81 ? 30.144 17.595 -17.127 1.00 72.19 81 GLU A CA 1
ATOM 623 C C . GLU A 1 81 ? 30.860 18.120 -15.860 1.00 72.19 81 GLU A C 1
ATOM 625 O O . GLU A 1 81 ? 32.066 18.349 -15.891 1.00 72.19 81 GLU A O 1
ATOM 630 N N . GLY A 1 82 ? 30.145 18.312 -14.742 1.00 66.50 82 GLY A N 1
ATOM 631 C CA . GLY A 1 82 ? 30.702 18.805 -13.469 1.00 66.50 82 GLY A CA 1
ATOM 632 C C . GLY A 1 82 ? 30.628 17.785 -12.326 1.00 66.50 82 GLY A C 1
ATOM 633 O O . GLY A 1 82 ? 30.210 16.650 -12.532 1.00 66.50 82 GLY A O 1
ATOM 634 N N . ASP A 1 83 ? 30.952 18.217 -11.100 1.00 65.06 83 ASP A N 1
ATOM 635 C CA . ASP A 1 83 ? 30.782 17.468 -9.828 1.00 65.06 83 ASP A CA 1
ATOM 636 C C . ASP A 1 83 ? 29.291 17.289 -9.433 1.00 65.06 83 ASP A C 1
ATOM 638 O O . ASP 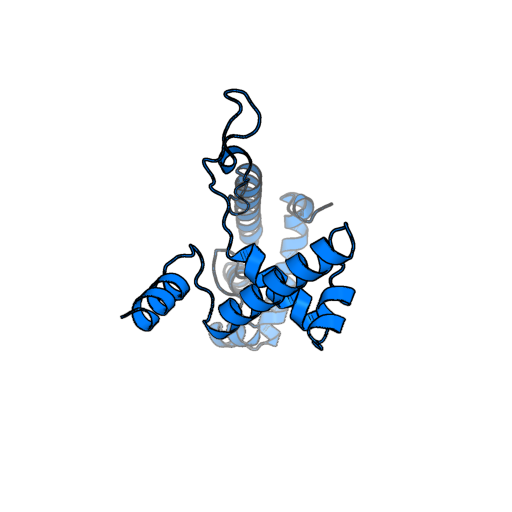A 1 83 ? 28.894 17.290 -8.271 1.00 65.06 83 ASP A O 1
ATOM 642 N N . GLY A 1 84 ? 28.420 17.229 -10.440 1.00 66.38 84 GLY A N 1
ATOM 643 C CA . GLY A 1 84 ? 26.969 17.264 -10.335 1.00 66.38 84 GLY A CA 1
ATOM 644 C C . GLY A 1 84 ? 26.373 15.880 -10.138 1.00 66.38 84 GLY A C 1
ATOM 645 O O . GLY A 1 84 ? 25.549 15.461 -10.939 1.00 66.38 84 GLY A O 1
ATOM 646 N N . GLY A 1 85 ? 26.782 15.183 -9.080 1.00 74.31 85 GLY A N 1
ATOM 647 C CA . GLY A 1 85 ? 26.135 13.953 -8.628 1.00 74.31 85 GLY A CA 1
ATOM 648 C C . GLY A 1 85 ? 26.163 12.773 -9.609 1.00 74.31 85 GLY A C 1
ATOM 649 O O . GLY A 1 85 ? 26.606 12.829 -10.761 1.00 74.31 85 GLY A O 1
ATOM 650 N N . SER A 1 86 ? 25.693 11.642 -9.107 1.00 83.50 86 SER A N 1
ATOM 651 C CA . SER A 1 86 ? 25.606 10.375 -9.825 1.00 83.50 86 SER A CA 1
ATOM 652 C C . SER A 1 86 ? 24.153 10.020 -10.136 1.00 83.50 86 SER A C 1
ATOM 654 O O . SER A 1 86 ? 23.220 10.550 -9.533 1.00 83.50 86 SER A O 1
ATOM 656 N N . PHE A 1 87 ? 23.936 9.078 -11.060 1.00 81.25 87 PHE A N 1
ATOM 657 C CA . PHE A 1 87 ? 22.597 8.544 -11.342 1.00 81.25 87 PHE A CA 1
ATOM 658 C C . PHE A 1 87 ? 21.893 8.012 -10.084 1.00 81.25 87 PHE A C 1
ATOM 660 O O . PHE A 1 87 ? 20.672 8.098 -9.986 1.00 81.25 87 PHE A O 1
ATOM 667 N N . ARG A 1 88 ? 22.658 7.521 -9.103 1.00 82.38 88 ARG A N 1
ATOM 668 C CA . ARG A 1 88 ? 22.154 7.080 -7.799 1.00 82.38 88 ARG A CA 1
ATOM 669 C C . ARG A 1 88 ? 21.419 8.179 -7.031 1.00 82.38 88 ARG A C 1
ATOM 671 O O . ARG A 1 88 ? 20.420 7.876 -6.390 1.00 82.38 88 ARG A O 1
ATOM 678 N N . ASP A 1 89 ? 21.890 9.420 -7.111 1.00 83.12 89 ASP A N 1
ATOM 679 C CA . ASP A 1 89 ? 21.377 10.536 -6.304 1.00 83.12 89 ASP A CA 1
ATOM 680 C C . ASP A 1 89 ? 20.010 11.045 -6.792 1.00 83.12 89 ASP A C 1
ATOM 682 O O . ASP A 1 89 ? 19.342 11.800 -6.092 1.00 83.12 89 ASP A O 1
ATOM 686 N N . LEU A 1 90 ? 19.578 10.618 -7.985 1.00 80.94 90 LEU A N 1
ATOM 687 C CA . LEU A 1 90 ? 18.272 10.954 -8.561 1.00 80.94 90 LEU A CA 1
ATOM 688 C C . LEU A 1 90 ? 17.200 9.881 -8.348 1.00 80.94 90 LEU A C 1
ATOM 690 O O . LEU A 1 90 ? 16.039 10.116 -8.683 1.00 80.94 90 LEU A O 1
ATOM 694 N N . ILE A 1 91 ? 17.567 8.691 -7.871 1.00 80.44 91 ILE A N 1
ATOM 695 C CA . ILE A 1 91 ? 16.600 7.612 -7.675 1.00 80.44 91 ILE A CA 1
ATOM 696 C C . ILE A 1 91 ? 15.948 7.803 -6.308 1.00 80.44 91 ILE A C 1
ATOM 698 O O . ILE A 1 91 ? 16.574 7.564 -5.276 1.00 80.44 91 ILE A O 1
ATOM 702 N N . GLU A 1 92 ? 14.688 8.230 -6.318 1.00 80.38 92 GLU A N 1
ATOM 703 C CA . GLU A 1 92 ? 13.851 8.267 -5.122 1.00 80.38 92 GLU A CA 1
ATOM 704 C C . GLU A 1 92 ? 13.563 6.841 -4.631 1.00 80.38 92 GLU A C 1
ATOM 706 O O . GLU A 1 92 ? 13.372 5.910 -5.418 1.00 80.38 92 GLU A O 1
ATOM 711 N N . ASP A 1 93 ? 13.569 6.660 -3.311 1.00 81.00 93 ASP A N 1
ATOM 712 C CA . ASP A 1 93 ? 13.187 5.396 -2.694 1.00 81.00 93 ASP A CA 1
ATOM 713 C C . ASP A 1 93 ? 11.674 5.370 -2.453 1.00 81.00 93 ASP A C 1
ATOM 715 O O . ASP A 1 93 ? 11.181 5.799 -1.408 1.00 81.00 93 ASP A O 1
ATOM 719 N N . ASP A 1 94 ? 10.945 4.807 -3.415 1.00 76.81 94 ASP A N 1
ATOM 720 C CA . ASP A 1 94 ? 9.489 4.632 -3.354 1.00 76.81 94 ASP A CA 1
ATOM 721 C C . ASP A 1 94 ? 9.026 3.699 -2.213 1.00 76.81 94 ASP A C 1
ATOM 723 O O . ASP A 1 94 ? 7.824 3.556 -1.967 1.00 76.81 94 ASP A O 1
ATOM 727 N N . THR A 1 95 ? 9.947 3.014 -1.524 1.00 77.56 95 THR A N 1
ATOM 728 C CA . THR A 1 95 ? 9.614 2.098 -0.423 1.00 77.56 95 THR A CA 1
ATOM 729 C C . THR A 1 95 ? 9.624 2.770 0.948 1.00 77.56 95 THR A C 1
ATOM 731 O O . THR A 1 95 ? 9.076 2.211 1.907 1.00 77.56 95 THR A O 1
ATOM 734 N N . LEU A 1 96 ? 10.195 3.973 1.063 1.00 78.38 96 LEU A N 1
ATOM 735 C CA . LEU A 1 96 ? 10.212 4.713 2.319 1.00 78.38 96 LEU A CA 1
ATOM 736 C C . LEU A 1 96 ? 8.846 5.344 2.588 1.00 78.38 96 LEU A C 1
ATOM 738 O O . LEU A 1 96 ? 8.384 6.247 1.894 1.00 78.38 96 LEU A O 1
ATOM 742 N N . VAL A 1 97 ? 8.207 4.908 3.673 1.00 76.06 97 VAL A N 1
ATOM 743 C CA . VAL A 1 97 ? 7.031 5.604 4.198 1.00 76.06 97 VAL A CA 1
ATOM 744 C C . VAL A 1 97 ? 7.481 6.971 4.706 1.00 76.06 97 VAL A C 1
ATOM 746 O O . VAL A 1 97 ? 8.321 7.062 5.602 1.00 76.06 97 VAL A O 1
ATOM 749 N N . SER A 1 98 ? 6.904 8.040 4.155 1.00 84.75 98 SER A N 1
ATOM 750 C CA . SER A 1 98 ? 7.200 9.407 4.588 1.00 84.75 98 SER A CA 1
ATOM 751 C C . SER A 1 98 ? 7.009 9.552 6.108 1.00 84.75 98 SER A C 1
ATOM 753 O O . SER A 1 98 ? 5.976 9.112 6.627 1.00 84.75 98 SER A O 1
ATOM 755 N N . PRO A 1 99 ? 7.922 10.227 6.840 1.00 86.50 99 PRO A N 1
ATOM 756 C CA . PRO A 1 99 ? 7.757 10.482 8.274 1.00 86.50 99 PRO A CA 1
ATOM 757 C C . PRO A 1 99 ? 6.416 11.148 8.609 1.00 86.50 99 PRO A C 1
ATOM 759 O O . PRO A 1 99 ? 5.805 10.861 9.639 1.00 86.50 99 PRO A O 1
ATOM 762 N N . PHE A 1 100 ? 5.916 11.994 7.703 1.00 86.94 100 PHE A N 1
ATOM 763 C CA . PHE A 1 100 ? 4.592 12.593 7.815 1.00 86.94 100 PHE A CA 1
ATOM 764 C C . PHE A 1 100 ? 3.481 11.536 7.751 1.00 86.94 100 PHE A C 1
ATOM 766 O O . PHE A 1 100 ? 2.617 11.499 8.625 1.00 86.94 100 PHE A O 1
ATOM 773 N N . GLN A 1 101 ? 3.525 10.632 6.767 1.00 85.12 101 GLN A N 1
ATOM 774 C CA . GLN A 1 101 ? 2.556 9.536 6.658 1.00 85.12 101 GLN A CA 1
ATOM 775 C C . GLN A 1 101 ? 2.614 8.605 7.875 1.00 85.12 101 GLN A C 1
ATOM 777 O O . GLN A 1 101 ? 1.572 8.200 8.392 1.00 85.12 101 GLN A O 1
ATOM 782 N N . GLN A 1 102 ? 3.813 8.321 8.389 1.00 88.00 102 GLN A N 1
ATOM 783 C CA . GLN A 1 102 ? 3.987 7.527 9.602 1.00 88.00 102 GLN A CA 1
ATOM 784 C C . GLN A 1 102 ? 3.370 8.218 10.830 1.00 88.00 102 GLN A C 1
ATOM 786 O O . GLN A 1 102 ? 2.693 7.568 11.635 1.00 88.00 102 GLN A O 1
ATOM 791 N N . ALA A 1 103 ? 3.544 9.536 10.965 1.00 89.44 103 ALA A N 1
ATOM 792 C CA . ALA A 1 103 ? 2.923 10.321 12.029 1.00 89.44 103 ALA A CA 1
ATOM 793 C C . ALA A 1 103 ? 1.389 10.329 11.917 1.00 89.44 103 ALA A C 1
ATOM 795 O O . ALA A 1 103 ? 0.701 10.142 12.924 1.00 89.44 103 ALA A O 1
ATOM 796 N N . VAL A 1 104 ? 0.846 10.474 10.702 1.00 89.38 104 VAL A N 1
ATOM 797 C CA . VAL A 1 104 ? -0.599 10.393 10.428 1.00 89.38 104 VAL A CA 1
ATOM 798 C C . VAL A 1 104 ? -1.147 9.019 10.813 1.00 89.38 104 VAL A C 1
ATOM 800 O O . VAL A 1 104 ? -2.133 8.946 11.547 1.00 89.38 104 VAL A O 1
ATOM 803 N N . TRP A 1 105 ? -0.487 7.934 10.400 1.00 88.12 105 TRP A N 1
ATOM 804 C CA . TRP A 1 105 ? -0.882 6.568 10.750 1.00 88.12 105 TRP A CA 1
ATOM 805 C C . TRP A 1 105 ? -0.865 6.329 12.264 1.00 88.12 105 TRP A C 1
ATOM 807 O O . TRP A 1 105 ? -1.825 5.811 12.834 1.00 88.12 105 TRP A O 1
ATOM 817 N N . THR A 1 106 ? 0.195 6.779 12.937 1.00 89.81 106 THR A N 1
ATOM 818 C CA . THR A 1 106 ? 0.325 6.673 14.397 1.00 89.81 106 THR A CA 1
ATOM 819 C C . THR A 1 106 ? -0.779 7.460 15.108 1.00 89.81 106 THR A C 1
ATOM 821 O O . THR A 1 106 ? -1.375 6.983 16.078 1.00 89.81 106 THR A O 1
ATOM 824 N N . ASN A 1 107 ? -1.106 8.658 14.611 1.00 91.38 107 ASN A N 1
ATOM 825 C CA . ASN A 1 107 ? -2.195 9.467 15.151 1.00 91.38 107 ASN A CA 1
ATOM 826 C C . ASN A 1 107 ? -3.558 8.789 14.954 1.00 91.38 107 ASN A C 1
ATOM 828 O O . ASN A 1 107 ? -4.334 8.705 15.908 1.00 91.38 107 ASN A O 1
ATOM 832 N N . LEU A 1 108 ? -3.811 8.251 13.758 1.00 90.31 108 LEU A N 1
ATOM 833 C CA . LEU A 1 108 ? -5.020 7.498 13.434 1.00 90.31 108 LEU A CA 1
ATOM 834 C C . LEU A 1 108 ? -5.177 6.282 14.351 1.00 90.31 108 LEU A C 1
ATOM 836 O O . LEU A 1 108 ? -6.252 6.075 14.916 1.00 90.31 108 LEU A O 1
ATOM 840 N N . GLN A 1 109 ? -4.111 5.507 14.559 1.00 89.94 109 GLN A N 1
ATOM 841 C CA . GLN A 1 109 ? -4.127 4.351 15.454 1.00 89.94 109 GLN A CA 1
ATOM 842 C C . GLN A 1 109 ? -4.475 4.761 16.890 1.00 89.94 109 GLN A C 1
ATOM 844 O O . GLN A 1 109 ? -5.348 4.152 17.508 1.00 89.94 109 GLN A O 1
ATOM 849 N N . ARG A 1 110 ? -3.857 5.832 17.404 1.00 90.06 110 ARG A N 1
ATOM 850 C CA . ARG A 1 110 ? -4.124 6.357 18.752 1.00 90.06 110 ARG A CA 1
ATOM 851 C C . ARG A 1 110 ? -5.569 6.837 18.917 1.00 90.06 110 ARG A C 1
ATOM 853 O O . ARG A 1 110 ? -6.202 6.508 19.918 1.00 90.06 110 ARG A O 1
ATOM 860 N N . LYS A 1 111 ? -6.100 7.598 17.955 1.00 90.12 111 LYS A N 1
ATOM 861 C CA . LYS A 1 111 ? -7.494 8.077 17.983 1.00 90.12 111 LYS A CA 1
ATOM 862 C C . LYS A 1 111 ? -8.495 6.930 17.867 1.00 90.12 111 LYS A C 1
ATOM 864 O O . LYS A 1 111 ? -9.482 6.898 18.594 1.00 90.12 111 LYS A O 1
ATOM 869 N N . THR A 1 112 ? -8.212 5.948 17.012 1.00 89.25 112 THR A N 1
ATOM 870 C CA . THR A 1 112 ? -9.041 4.740 16.882 1.00 89.25 112 THR A CA 1
ATOM 871 C C . THR A 1 112 ? -9.074 3.962 18.196 1.00 89.25 112 THR A C 1
ATOM 873 O O . THR A 1 112 ? -10.139 3.554 18.651 1.00 89.25 112 THR A O 1
ATOM 876 N N . GLU A 1 113 ? -7.922 3.801 18.848 1.00 89.31 113 GLU A N 1
ATOM 877 C CA . GLU A 1 113 ? -7.813 3.156 20.157 1.00 89.31 113 GLU A CA 1
ATOM 878 C C . GLU A 1 113 ? -8.594 3.921 21.239 1.00 89.31 113 GLU A C 1
ATOM 880 O O . GLU A 1 113 ? -9.280 3.297 22.046 1.00 89.31 113 GLU A O 1
ATOM 885 N N . SER A 1 114 ? -8.550 5.259 21.227 1.00 89.38 114 SER A N 1
ATOM 886 C CA . SER A 1 114 ? -9.357 6.111 22.115 1.00 89.38 114 SER A CA 1
ATOM 887 C C . SER A 1 114 ? -10.856 5.894 21.900 1.00 89.38 114 SER A C 1
ATOM 889 O O . SER A 1 114 ? -11.579 5.586 22.847 1.00 89.38 114 SER A O 1
ATOM 891 N N . ALA A 1 115 ? -11.314 5.928 20.645 1.00 90.00 115 ALA A N 1
ATOM 892 C CA . ALA A 1 115 ? -12.717 5.717 20.303 1.00 90.00 115 ALA A CA 1
ATOM 893 C C . ALA A 1 115 ? -13.220 4.327 20.729 1.00 90.00 115 ALA A C 1
ATOM 895 O O . ALA A 1 115 ? -14.343 4.195 21.212 1.00 90.00 115 ALA A O 1
ATOM 896 N N . LEU A 1 116 ? -12.392 3.281 20.630 1.00 90.44 116 LEU A N 1
ATOM 897 C CA . LEU A 1 116 ? -12.767 1.934 21.075 1.00 90.44 116 LEU A CA 1
ATOM 898 C C . LEU A 1 116 ? -12.981 1.824 22.593 1.00 90.44 116 LEU A C 1
ATOM 900 O O . LEU A 1 116 ? -13.677 0.904 23.021 1.00 90.44 116 LEU A O 1
ATOM 904 N N . LYS A 1 117 ? -12.455 2.749 23.411 1.00 89.62 117 LYS A N 1
ATOM 905 C CA . LYS A 1 117 ? -12.670 2.748 24.871 1.00 89.62 117 LYS A CA 1
ATOM 906 C C . LYS A 1 117 ? -14.109 3.075 25.279 1.00 89.62 117 LYS A C 1
ATOM 908 O O . LYS A 1 117 ? -14.496 2.736 26.391 1.00 89.62 117 LYS A O 1
ATOM 913 N N . CYS A 1 118 ? -14.913 3.694 24.407 1.00 89.12 118 CYS A N 1
ATOM 914 C CA . CYS A 1 118 ? -16.335 3.941 24.689 1.00 89.12 118 CYS A CA 1
ATOM 915 C C . CYS A 1 118 ? -17.199 2.668 24.599 1.00 89.12 118 CYS A C 1
ATOM 917 O O . CYS A 1 118 ? -18.356 2.646 25.031 1.00 89.12 118 CYS A O 1
ATOM 919 N N . LEU A 1 119 ? -16.655 1.605 24.002 1.00 91.69 119 LEU A N 1
ATOM 920 C CA . LEU A 1 119 ? -17.328 0.328 23.843 1.00 91.69 119 LEU A CA 1
ATOM 921 C C . LEU A 1 119 ? -17.115 -0.554 25.072 1.00 91.69 119 LEU A C 1
ATOM 923 O O . LEU A 1 119 ? -16.093 -0.494 25.751 1.00 91.69 119 LEU A O 1
ATOM 927 N N . THR A 1 120 ? -18.066 -1.449 25.322 1.00 93.62 120 THR A N 1
ATOM 928 C CA . THR A 1 120 ? -17.846 -2.530 26.293 1.00 93.62 120 THR A CA 1
ATOM 929 C C . THR A 1 120 ? -16.730 -3.459 25.807 1.00 93.62 120 THR A C 1
ATOM 931 O O . THR A 1 120 ? -16.521 -3.604 24.602 1.00 93.62 120 THR A O 1
ATOM 934 N N . THR A 1 121 ? -16.056 -4.170 26.717 1.00 91.50 121 THR A N 1
ATOM 935 C CA . THR A 1 121 ? -14.972 -5.117 26.380 1.00 91.50 121 THR A CA 1
ATOM 936 C C . THR A 1 121 ? -15.376 -6.097 25.275 1.00 91.50 121 THR A C 1
ATOM 938 O O . THR A 1 121 ? -14.598 -6.378 24.365 1.00 91.50 121 THR A O 1
ATOM 941 N N . ARG A 1 122 ? -16.629 -6.573 25.310 1.00 91.81 122 ARG A N 1
ATOM 942 C CA . ARG A 1 122 ? -17.177 -7.502 24.315 1.00 91.81 122 ARG A CA 1
ATOM 943 C C . ARG A 1 122 ? -17.402 -6.838 22.954 1.00 91.81 122 ARG A C 1
ATOM 945 O O . ARG A 1 122 ? -17.046 -7.424 21.937 1.00 91.81 122 ARG A O 1
ATOM 952 N N . GLU A 1 123 ? -17.958 -5.627 22.926 1.00 93.88 123 GLU A N 1
ATOM 953 C CA . GLU A 1 123 ? -18.144 -4.843 21.694 1.00 93.88 123 GLU A CA 1
ATOM 954 C C . GLU A 1 123 ? -16.791 -4.487 21.055 1.00 93.88 123 GLU A C 1
ATOM 956 O O . GLU A 1 123 ? -16.597 -4.717 19.862 1.00 93.88 123 GLU A O 1
ATOM 961 N N . ALA A 1 124 ? -15.829 -4.003 21.849 1.00 93.12 124 ALA A N 1
ATOM 962 C CA . ALA A 1 124 ? -14.487 -3.668 21.377 1.00 93.12 124 ALA A CA 1
ATOM 963 C C . ALA A 1 124 ? -13.764 -4.892 20.792 1.00 93.12 124 ALA A C 1
ATOM 965 O O . ALA A 1 124 ? -13.140 -4.789 19.737 1.00 93.12 124 ALA A O 1
ATOM 966 N N . HIS A 1 125 ? -13.875 -6.062 21.432 1.00 92.50 125 HIS A N 1
ATOM 967 C CA . HIS A 1 125 ? -13.242 -7.288 20.943 1.00 92.50 125 HIS A CA 1
ATOM 968 C C . HIS A 1 125 ? -13.846 -7.766 19.611 1.00 92.50 125 HIS A C 1
ATOM 970 O O . HIS A 1 125 ? -13.099 -8.102 18.691 1.00 92.50 125 HIS A O 1
ATOM 976 N N . VAL A 1 126 ? -15.178 -7.711 19.460 1.00 94.06 126 VAL A N 1
ATOM 977 C CA . VAL A 1 126 ? -15.855 -8.008 18.183 1.00 94.06 126 VAL A CA 1
ATOM 978 C C . VAL A 1 126 ? -15.376 -7.067 17.074 1.00 94.06 126 VAL A C 1
ATOM 980 O O . VAL A 1 126 ? -15.017 -7.537 15.996 1.00 94.06 126 VAL A O 1
ATOM 983 N N . ILE A 1 127 ? -15.310 -5.757 17.335 1.00 94.38 127 ILE A N 1
ATOM 984 C CA . ILE A 1 127 ? -14.861 -4.761 16.348 1.00 94.38 127 ILE A CA 1
ATOM 985 C C . ILE A 1 127 ? -13.386 -4.966 15.969 1.00 94.38 127 ILE A C 1
ATOM 987 O O . ILE A 1 127 ? -13.058 -4.966 14.780 1.00 94.38 127 ILE A O 1
ATOM 991 N N . ARG A 1 128 ? -12.498 -5.218 16.940 1.00 92.94 128 ARG A N 1
ATOM 992 C CA . ARG A 1 128 ? -11.078 -5.504 16.667 1.00 92.94 128 ARG A CA 1
ATOM 993 C C . ARG A 1 128 ? -10.899 -6.712 15.760 1.00 92.94 128 ARG A C 1
ATOM 995 O O . ARG A 1 128 ? -10.188 -6.605 14.767 1.00 92.94 128 ARG A O 1
ATOM 1002 N N . MET A 1 129 ? -11.565 -7.828 16.061 1.00 93.31 129 MET A N 1
ATOM 1003 C CA . MET A 1 129 ? -11.470 -9.038 15.237 1.00 93.31 129 MET A CA 1
ATOM 1004 C C . MET A 1 129 ? -12.096 -8.848 13.856 1.00 93.31 129 MET A C 1
ATOM 1006 O O . MET A 1 129 ? -11.557 -9.322 12.858 1.00 93.31 129 MET A O 1
ATOM 1010 N N . ARG A 1 130 ? -13.218 -8.128 13.772 1.00 94.19 130 ARG A N 1
ATOM 1011 C CA . ARG A 1 130 ? -13.910 -7.902 12.502 1.00 94.19 130 ARG A CA 1
ATOM 1012 C C . ARG A 1 130 ? -13.062 -7.098 11.518 1.00 94.19 130 ARG A C 1
ATOM 1014 O O . ARG A 1 130 ? -12.967 -7.473 10.351 1.00 94.19 130 ARG A O 1
ATOM 1021 N N . PHE A 1 131 ? -12.437 -6.020 11.989 1.00 92.50 131 PHE A N 1
ATOM 1022 C CA . PHE A 1 131 ? -11.709 -5.075 11.135 1.00 92.50 131 PHE A CA 1
ATOM 1023 C C . PHE A 1 131 ? -10.182 -5.236 11.170 1.00 92.50 131 PHE A C 1
ATOM 1025 O O . PHE A 1 131 ? -9.498 -4.630 10.345 1.00 92.50 131 PHE A O 1
ATOM 1032 N N . GLY A 1 132 ? -9.645 -6.081 12.054 1.00 90.81 132 GLY A N 1
ATOM 1033 C CA . GLY A 1 132 ? -8.202 -6.286 12.218 1.00 90.81 132 GLY A CA 1
ATOM 1034 C C . GLY A 1 132 ? -7.499 -5.139 12.957 1.00 90.81 132 GLY A C 1
ATOM 1035 O O . GLY A 1 132 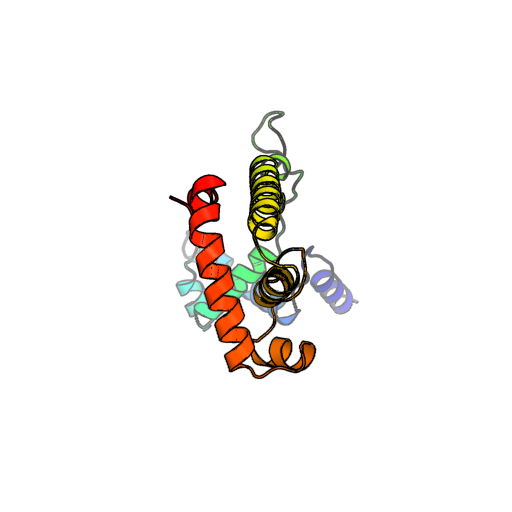? -6.309 -4.897 12.761 1.00 90.81 132 GLY A O 1
ATOM 1036 N N . VAL A 1 133 ? -8.227 -4.387 13.788 1.00 88.38 133 VAL A N 1
ATOM 1037 C CA . VAL A 1 133 ? -7.674 -3.218 14.494 1.00 88.38 133 VAL A CA 1
ATOM 1038 C C . VAL A 1 133 ? -6.697 -3.677 15.577 1.00 88.38 133 VAL A C 1
ATOM 1040 O O . VAL A 1 133 ? -7.072 -4.430 16.476 1.00 88.38 133 VAL A O 1
ATOM 1043 N N . GLY A 1 134 ? -5.454 -3.192 15.510 1.00 81.81 134 GLY A N 1
ATOM 1044 C CA . GLY A 1 134 ? -4.367 -3.592 16.414 1.00 81.81 134 GLY A CA 1
ATOM 1045 C C . GLY A 1 134 ? -3.452 -4.692 15.864 1.00 81.81 134 GLY A C 1
ATOM 1046 O O . GLY A 1 134 ? -2.757 -5.332 16.643 1.00 81.81 134 GLY A O 1
ATOM 1047 N N . GLY A 1 135 ? -3.450 -4.921 14.545 1.00 75.00 135 GLY A N 1
ATOM 1048 C CA . GLY A 1 135 ? -2.505 -5.831 13.879 1.00 75.00 135 GLY A CA 1
ATOM 1049 C C . GLY A 1 135 ? -2.994 -7.274 13.726 1.00 75.00 135 GLY A C 1
ATOM 1050 O O . GLY A 1 135 ? -2.230 -8.141 13.312 1.00 75.00 135 GLY A O 1
ATOM 1051 N N . GLY A 1 136 ? -4.263 -7.544 14.043 1.00 83.31 136 GLY A N 1
ATOM 1052 C CA . GLY A 1 136 ? -4.893 -8.843 13.803 1.00 83.31 136 GLY A CA 1
ATOM 1053 C C . GLY A 1 136 ? -5.400 -8.999 12.366 1.00 83.31 136 GLY A C 1
ATOM 1054 O O . GLY A 1 136 ? -5.679 -8.019 11.675 1.00 83.31 136 GLY A O 1
ATOM 1055 N N . ARG A 1 137 ? -5.588 -10.246 11.921 1.00 91.25 137 ARG A N 1
ATOM 1056 C CA . ARG A 1 137 ? -6.315 -10.529 10.674 1.00 91.25 137 ARG A CA 1
ATOM 1057 C C . ARG A 1 137 ? -7.799 -10.181 10.818 1.00 91.25 137 ARG A C 1
ATOM 1059 O O . ARG A 1 137 ? -8.353 -10.231 11.914 1.00 91.25 137 ARG A O 1
ATOM 1066 N N . ARG A 1 138 ? -8.450 -9.871 9.697 1.00 93.56 138 ARG A N 1
ATOM 1067 C CA . ARG A 1 138 ? -9.907 -9.683 9.645 1.00 93.56 138 ARG A CA 1
ATOM 1068 C C . ARG A 1 138 ? -10.612 -11.030 9.745 1.00 93.56 138 ARG A C 1
ATOM 1070 O O . ARG A 1 138 ? -10.199 -11.981 9.088 1.00 93.56 138 ARG A O 1
ATOM 1077 N N . HIS A 1 139 ? -11.693 -11.068 10.513 1.00 94.38 139 HIS A N 1
ATOM 1078 C CA . HIS A 1 139 ? -12.520 -12.254 10.711 1.00 94.38 139 HIS A CA 1
ATOM 1079 C C . HIS A 1 139 ? -13.934 -12.089 10.150 1.00 94.38 139 HIS A C 1
ATOM 1081 O O . HIS A 1 139 ? -14.486 -10.981 10.088 1.00 94.38 139 HIS A O 1
ATOM 1087 N N . THR A 1 140 ? -14.550 -13.199 9.744 1.00 96.06 140 THR A N 1
ATOM 1088 C CA . THR A 1 140 ? -15.960 -13.215 9.319 1.00 96.06 140 THR A CA 1
ATOM 1089 C C . THR A 1 140 ? -16.906 -13.203 10.526 1.00 96.06 140 THR A C 1
ATOM 1091 O O . THR A 1 140 ? -16.522 -13.544 11.642 1.00 96.06 140 THR A O 1
ATOM 1094 N N . LEU A 1 141 ? -18.171 -12.810 10.328 1.00 95.19 141 LEU A N 1
ATOM 1095 C CA . LEU A 1 141 ? -19.171 -12.842 11.410 1.00 95.19 141 LEU A CA 1
ATOM 1096 C C . LEU A 1 141 ? -19.415 -14.262 11.938 1.00 95.19 141 LEU A C 1
ATOM 1098 O O . LEU A 1 141 ? -19.747 -14.428 13.108 1.00 95.19 141 LEU A O 1
ATOM 1102 N N . GLU A 1 142 ? -19.257 -15.268 11.079 1.00 94.75 142 GLU A N 1
ATOM 1103 C CA . GLU A 1 142 ? -19.394 -16.683 11.433 1.00 94.75 142 GLU A CA 1
ATOM 1104 C C . GLU A 1 142 ? -18.218 -17.154 12.286 1.00 94.75 142 GLU A C 1
ATOM 1106 O O . GLU A 1 142 ? -18.441 -17.738 13.343 1.00 94.75 142 GLU A O 1
ATOM 1111 N N . GLU A 1 143 ? -16.983 -16.815 11.901 1.00 94.75 143 GLU A N 1
ATOM 1112 C CA . GLU A 1 143 ? -15.781 -17.110 12.693 1.00 94.75 143 GLU A CA 1
ATOM 1113 C C . GLU A 1 143 ? -15.840 -16.459 14.078 1.00 94.75 143 GLU A C 1
ATOM 1115 O O . GLU A 1 143 ? -15.573 -17.103 15.091 1.00 94.75 143 GLU A O 1
ATOM 1120 N N . ILE A 1 144 ? -16.242 -15.186 14.137 1.00 94.56 144 ILE A N 1
ATOM 1121 C CA . ILE A 1 144 ? -16.410 -14.470 15.405 1.00 94.56 144 ILE A CA 1
ATOM 1122 C C . ILE A 1 144 ? -17.538 -15.111 16.228 1.00 94.56 144 ILE A C 1
ATOM 1124 O O . ILE A 1 144 ? -17.397 -15.280 17.437 1.00 94.56 144 ILE A O 1
ATOM 1128 N N . GLY A 1 145 ? -18.648 -15.500 15.594 1.00 94.62 145 GLY A N 1
ATOM 1129 C CA . GLY A 1 145 ? -19.764 -16.172 16.264 1.00 94.62 145 GLY A CA 1
ATOM 1130 C C . GLY A 1 145 ? -19.346 -17.491 16.907 1.00 94.62 145 GLY A C 1
ATOM 1131 O O . GLY A 1 145 ? -19.652 -17.722 18.077 1.00 94.62 145 GLY A O 1
ATOM 1132 N N . ALA A 1 146 ? -18.566 -18.298 16.184 1.00 94.69 146 ALA A N 1
ATOM 1133 C CA . ALA A 1 146 ? -18.001 -19.543 16.692 1.00 94.69 146 ALA A CA 1
ATOM 1134 C C . ALA A 1 146 ? -17.094 -19.309 17.913 1.00 94.69 146 ALA A C 1
ATOM 1136 O O . ALA A 1 146 ? -17.244 -19.996 18.920 1.00 94.69 146 ALA A O 1
ATOM 1137 N N . LEU A 1 147 ? -16.218 -18.295 17.872 1.00 91.88 147 LEU A N 1
ATOM 1138 C CA . LEU A 1 147 ? -15.328 -17.948 18.992 1.00 91.88 147 LEU A CA 1
ATOM 1139 C C . LEU A 1 147 ? -16.086 -17.492 20.247 1.00 91.88 147 LEU A C 1
ATOM 1141 O O . LEU A 1 147 ? -15.691 -17.810 21.365 1.00 91.88 147 LEU A O 1
ATOM 1145 N N . PHE A 1 148 ? -17.178 -16.747 20.075 1.00 91.56 148 PHE A N 1
ATOM 1146 C CA . PHE A 1 148 ? -17.989 -16.236 21.183 1.00 91.56 148 PHE A CA 1
ATOM 1147 C C . PHE A 1 148 ? -19.140 -17.160 21.600 1.00 91.56 148 PHE A C 1
ATOM 1149 O O . PHE A 1 148 ? -19.926 -16.763 22.466 1.00 91.56 148 PHE A O 1
ATOM 1156 N N . LEU A 1 149 ? -19.260 -18.346 20.988 1.00 94.06 149 LEU A N 1
ATOM 1157 C CA . LEU A 1 149 ? -20.356 -19.299 21.195 1.00 94.06 149 LEU A CA 1
ATOM 1158 C C . LEU A 1 149 ? -21.742 -18.649 21.039 1.00 94.06 149 LEU A C 1
ATOM 1160 O O . LEU A 1 149 ? -22.656 -18.863 21.835 1.00 94.06 149 LEU A O 1
ATOM 1164 N N . VAL A 1 150 ? -21.893 -17.806 20.018 1.00 95.00 150 VAL A N 1
ATOM 1165 C CA . VAL A 1 150 ? -23.149 -17.120 19.695 1.00 95.00 150 VAL A CA 1
ATOM 1166 C C . VAL A 1 150 ? -23.444 -17.204 18.204 1.00 95.00 150 VAL A C 1
ATOM 1168 O O . VAL A 1 150 ? -22.563 -17.422 17.376 1.00 95.00 150 VAL A O 1
ATOM 1171 N N . THR A 1 151 ? -24.706 -16.995 17.841 1.00 95.94 151 THR A N 1
ATOM 1172 C CA . THR A 1 151 ? -25.111 -17.013 16.435 1.00 95.94 151 THR A CA 1
ATOM 1173 C C . THR A 1 151 ? -24.468 -15.867 15.650 1.00 95.94 151 THR A C 1
ATOM 1175 O O . THR A 1 151 ? -24.207 -14.782 16.179 1.00 95.94 151 THR A O 1
ATOM 1178 N N . ARG A 1 152 ? -24.283 -16.079 14.343 1.00 96.00 152 ARG A N 1
ATOM 1179 C CA . ARG A 1 152 ? -23.842 -15.044 13.394 1.00 96.00 152 ARG A CA 1
ATOM 1180 C C . ARG A 1 152 ? -24.677 -13.764 13.512 1.00 96.00 152 ARG A C 1
ATOM 1182 O O . ARG A 1 152 ? -24.129 -12.664 13.546 1.00 96.00 152 ARG A O 1
ATOM 1189 N N . GLU A 1 153 ? -25.999 -13.905 13.609 1.00 96.06 153 GLU A N 1
ATOM 1190 C CA . GLU A 1 153 ? -26.913 -12.765 13.731 1.00 96.06 153 GLU A CA 1
ATOM 1191 C C . GLU A 1 153 ? -26.691 -11.993 15.035 1.00 96.06 153 GLU A C 1
ATOM 1193 O O . GLU A 1 153 ? -26.743 -10.764 15.052 1.00 96.06 153 GLU A O 1
ATOM 1198 N N . ARG A 1 154 ? -26.341 -12.686 16.126 1.00 95.00 154 ARG A N 1
ATOM 1199 C CA . ARG A 1 154 ? -26.001 -12.019 17.381 1.00 95.00 154 ARG A CA 1
ATOM 1200 C C . ARG A 1 154 ? -24.735 -11.171 17.256 1.00 95.00 154 ARG A C 1
ATOM 1202 O O . ARG A 1 154 ? -24.718 -10.057 17.774 1.00 95.00 154 ARG A O 1
ATOM 1209 N N . ILE A 1 155 ? -23.705 -11.649 16.553 1.00 96.06 155 ILE A N 1
ATOM 1210 C CA . ILE A 1 155 ? -22.505 -10.844 16.268 1.00 96.06 155 ILE A CA 1
ATOM 1211 C C . ILE A 1 155 ? -22.849 -9.639 15.392 1.00 96.06 155 ILE A C 1
ATOM 1213 O O . ILE A 1 155 ? -22.415 -8.534 15.709 1.00 96.06 155 ILE A O 1
ATOM 1217 N N . ARG A 1 156 ? -23.686 -9.814 14.361 1.00 96.25 156 ARG A N 1
ATOM 1218 C CA . ARG A 1 156 ? -24.149 -8.710 13.501 1.00 96.25 156 ARG A CA 1
ATOM 1219 C C . ARG A 1 156 ? -24.853 -7.609 14.303 1.00 96.25 156 ARG A C 1
ATOM 1221 O O . ARG A 1 156 ? -24.614 -6.426 14.077 1.00 96.25 156 ARG A O 1
ATOM 1228 N N . GLN A 1 157 ? -25.692 -7.983 15.270 1.00 96.06 157 GLN A N 1
ATOM 1229 C CA . GLN A 1 157 ? -26.353 -7.028 16.169 1.00 96.06 157 GLN A CA 1
ATOM 1230 C C . GLN A 1 157 ? -25.354 -6.281 17.064 1.00 96.06 157 GLN A C 1
ATOM 1232 O O . GLN A 1 157 ? -25.485 -5.070 17.249 1.00 96.06 157 GLN A O 1
ATOM 1237 N N . ILE A 1 158 ? -24.359 -6.986 17.617 1.00 94.69 158 ILE A N 1
ATOM 1238 C CA . ILE A 1 158 ? -23.305 -6.375 18.443 1.00 94.69 158 ILE A CA 1
ATOM 1239 C C . ILE A 1 158 ? -22.476 -5.393 17.606 1.00 94.69 15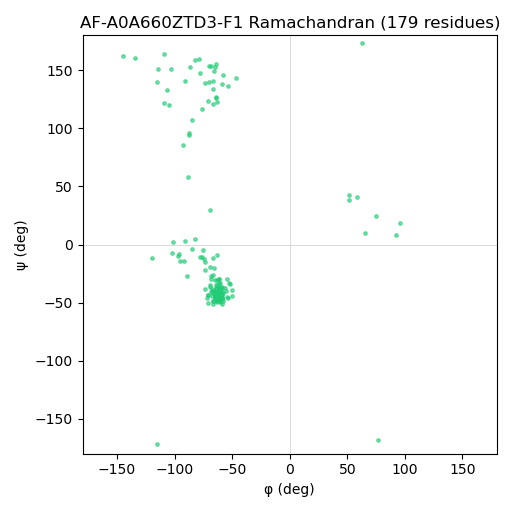8 ILE A C 1
ATOM 1241 O O . ILE A 1 158 ? -22.236 -4.276 18.056 1.00 94.69 158 ILE A O 1
ATOM 1245 N N . GLU A 1 159 ? -22.097 -5.774 16.384 1.00 94.69 159 GLU A N 1
ATOM 1246 C CA . GLU A 1 159 ? -21.385 -4.912 15.435 1.00 94.69 159 GLU A CA 1
ATOM 1247 C C . GLU A 1 159 ? -22.195 -3.649 15.123 1.00 94.69 159 GLU A C 1
ATOM 1249 O O . GLU A 1 159 ? -21.685 -2.543 15.287 1.00 94.69 159 GLU A O 1
ATOM 1254 N N . ALA A 1 160 ? -23.473 -3.787 14.753 1.00 95.06 160 ALA A N 1
ATOM 1255 C CA . ALA A 1 160 ? -24.335 -2.647 14.444 1.00 95.06 160 ALA A CA 1
ATOM 1256 C C . ALA A 1 160 ? -24.476 -1.685 15.636 1.00 95.06 160 ALA A C 1
ATOM 1258 O O . ALA A 1 160 ? -24.392 -0.466 15.469 1.00 95.06 160 ALA A O 1
ATOM 1259 N N . LYS A 1 161 ? -24.635 -2.223 16.852 1.00 94.44 161 LYS A N 1
ATOM 1260 C CA . LYS A 1 161 ? -24.711 -1.425 18.083 1.00 94.44 161 LYS A CA 1
ATOM 1261 C C . LYS A 1 161 ? -23.396 -0.698 18.375 1.00 94.44 161 LYS A C 1
ATOM 1263 O O . LYS A 1 161 ? -23.417 0.484 18.714 1.00 94.44 161 LYS A O 1
ATOM 1268 N N . ALA A 1 162 ? -22.264 -1.385 18.232 1.00 94.00 162 ALA A N 1
ATOM 1269 C CA . ALA A 1 162 ? -20.942 -0.809 18.447 1.00 94.00 162 ALA A CA 1
ATOM 1270 C C . ALA A 1 162 ? -20.628 0.289 17.418 1.00 94.00 162 ALA A C 1
ATOM 1272 O O . ALA A 1 162 ? -20.214 1.379 17.801 1.00 94.00 162 ALA A O 1
ATOM 1273 N N . LEU A 1 163 ? -20.909 0.054 16.132 1.00 92.44 163 LEU A N 1
ATOM 1274 C CA . LEU A 1 163 ? -20.761 1.063 15.079 1.00 92.44 163 LEU A CA 1
ATOM 1275 C C . LEU A 1 163 ? -21.663 2.278 15.320 1.00 92.44 163 LEU A C 1
ATOM 1277 O O . LEU A 1 163 ? -21.237 3.405 15.084 1.00 92.44 163 LEU A O 1
ATOM 1281 N N . GLY A 1 164 ? -22.882 2.073 15.829 1.00 91.62 164 GLY A N 1
ATOM 1282 C CA . GLY A 1 164 ? -23.773 3.164 16.229 1.00 91.62 164 GLY A CA 1
ATOM 1283 C C . GLY A 1 164 ? -23.158 4.069 17.302 1.00 91.62 164 GLY A C 1
ATOM 1284 O O . GLY A 1 164 ? -23.173 5.287 17.146 1.00 91.62 164 GLY A O 1
ATOM 1285 N N . LYS A 1 165 ? -22.553 3.486 18.346 1.00 90.31 165 LYS A N 1
ATOM 1286 C CA . LYS A 1 165 ? -21.833 4.238 19.392 1.00 90.31 165 LYS A CA 1
ATOM 1287 C C . LYS A 1 165 ? -20.598 4.953 18.839 1.00 90.31 165 LYS A C 1
ATOM 1289 O O . LYS A 1 165 ? -20.380 6.125 19.130 1.00 90.31 165 LYS A O 1
ATOM 1294 N N . LEU A 1 166 ? -19.821 4.257 18.006 1.00 89.62 166 LEU A N 1
ATOM 1295 C CA . LEU A 1 166 ? -18.603 4.802 17.410 1.00 89.62 166 LEU A CA 1
ATOM 1296 C C . LEU A 1 166 ? -18.882 5.973 16.469 1.00 89.62 166 LEU A C 1
ATOM 1298 O O . LEU A 1 166 ? -18.039 6.852 16.381 1.00 89.62 166 LEU A O 1
ATOM 1302 N N . ARG A 1 167 ? -20.038 6.036 15.792 1.00 86.94 167 ARG A N 1
ATOM 1303 C CA . ARG A 1 167 ? -20.372 7.182 14.924 1.00 86.94 167 ARG A CA 1
ATOM 1304 C C . ARG A 1 167 ? -20.383 8.510 15.675 1.00 86.94 167 ARG A C 1
ATOM 1306 O O . ARG A 1 167 ? -19.887 9.482 15.124 1.00 86.94 167 ARG A O 1
ATOM 1313 N N . GLY A 1 168 ? -20.927 8.548 16.893 1.00 81.69 168 GLY A N 1
ATOM 1314 C CA . GLY A 1 168 ? -20.936 9.768 17.708 1.00 81.69 168 GLY A CA 1
ATOM 1315 C C . GLY A 1 168 ? -19.521 10.167 18.124 1.00 81.69 168 GLY A C 1
ATOM 1316 O O . GLY A 1 168 ? -19.070 11.268 17.839 1.00 81.69 168 GLY A O 1
ATOM 1317 N N . VAL A 1 169 ? -18.775 9.213 18.683 1.00 82.56 169 VAL A N 1
ATOM 1318 C CA . VAL A 1 169 ? -17.409 9.449 19.180 1.00 82.56 169 VAL A CA 1
ATOM 1319 C C . VAL A 1 169 ? -16.413 9.734 18.051 1.00 82.56 169 VAL A C 1
ATOM 1321 O O . VAL A 1 169 ? -15.452 10.467 18.244 1.00 82.56 169 VAL A O 1
ATOM 1324 N N . ALA A 1 170 ? -16.629 9.194 16.850 1.00 76.75 170 ALA A N 1
ATOM 1325 C CA . ALA A 1 170 ? -15.764 9.441 15.699 1.00 76.75 170 ALA A CA 1
ATOM 1326 C C . ALA A 1 170 ? -15.805 10.897 15.216 1.00 76.75 170 ALA A C 1
ATOM 1328 O O . ALA A 1 170 ? -14.824 11.361 14.630 1.00 76.75 170 ALA A O 1
ATOM 1329 N N . VAL A 1 171 ? -16.912 11.606 15.458 1.00 74.94 171 VAL A N 1
ATOM 1330 C CA . VAL A 1 171 ? -17.003 13.052 15.224 1.00 74.94 171 VAL A CA 1
ATOM 1331 C C . VAL A 1 171 ? -16.167 13.789 16.270 1.00 74.94 171 VAL A C 1
ATOM 1333 O O . VAL A 1 171 ? -15.289 14.562 15.896 1.00 74.94 171 VAL A O 1
ATOM 1336 N N . ASP A 1 172 ? -16.361 13.474 17.553 1.00 76.25 172 ASP A N 1
ATOM 1337 C CA . ASP A 1 172 ? -15.672 14.139 18.670 1.00 76.25 172 ASP A CA 1
ATOM 1338 C C . ASP A 1 172 ? -14.148 13.919 18.655 1.00 76.25 172 ASP A C 1
ATOM 1340 O O . ASP A 1 172 ? -13.369 14.846 18.860 1.00 76.25 172 ASP A O 1
ATOM 1344 N N . GLU A 1 173 ? -13.695 12.703 18.340 1.00 79.31 173 GLU A N 1
ATOM 1345 C CA . GLU A 1 173 ? -12.271 12.361 18.197 1.00 79.31 173 GLU A CA 1
ATOM 1346 C C . GLU A 1 173 ? -11.665 12.897 16.887 1.00 79.31 173 GLU A C 1
ATOM 1348 O O . GLU A 1 173 ? -10.461 12.758 16.638 1.00 79.31 173 GLU A O 1
ATOM 1353 N N . GLY A 1 174 ? -12.474 13.503 16.012 1.00 80.12 174 GLY A N 1
ATOM 1354 C CA . GLY A 1 174 ? -12.043 14.000 14.710 1.00 80.12 174 GLY A CA 1
ATOM 1355 C C . GLY A 1 174 ? -11.446 12.892 13.843 1.00 80.12 174 GLY A C 1
ATOM 1356 O O . GLY A 1 174 ? -10.408 13.093 13.220 1.00 80.12 174 GLY A O 1
ATOM 1357 N N . LEU A 1 175 ? -12.045 11.697 13.849 1.00 82.88 175 LEU A N 1
ATOM 1358 C CA . LEU A 1 175 ? -11.646 10.591 12.969 1.00 82.88 175 LEU A CA 1
ATOM 1359 C C . LEU A 1 175 ? -12.083 10.842 11.517 1.00 82.88 175 LEU A C 1
ATOM 1361 O O . LEU A 1 175 ? -11.474 10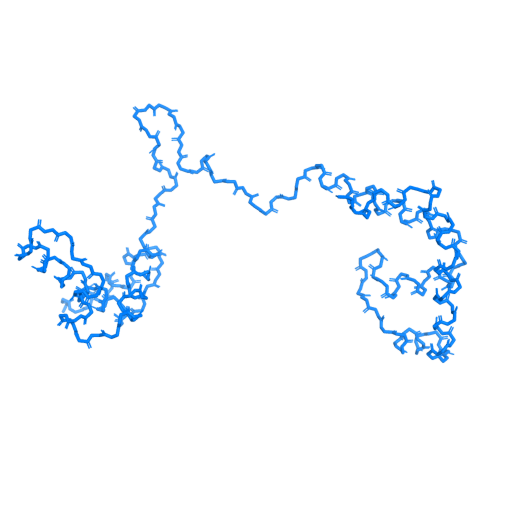.312 10.591 1.00 82.88 175 LEU A O 1
ATOM 1365 N N . GLN A 1 176 ? -13.088 11.698 11.308 1.00 80.88 176 GLN A N 1
ATOM 1366 C CA . GLN A 1 176 ? -13.540 12.107 9.975 1.00 80.88 176 GLN A CA 1
ATOM 1367 C C . GLN A 1 176 ? -12.451 12.820 9.167 1.00 80.88 176 GLN A C 1
ATOM 1369 O O . GLN A 1 176 ? -12.414 12.659 7.955 1.00 80.88 176 GLN A O 1
ATOM 1374 N N . SER A 1 177 ? -11.515 13.525 9.815 1.00 83.38 177 SER A N 1
ATOM 1375 C CA . SER A 1 177 ? -10.423 14.219 9.117 1.00 83.38 177 SER A CA 1
ATOM 1376 C C . SER A 1 177 ? -9.423 13.274 8.437 1.00 83.38 177 SER A C 1
ATOM 1378 O O . SER A 1 177 ? -8.572 13.736 7.687 1.00 83.38 177 SER A O 1
ATOM 1380 N N . PHE A 1 178 ? -9.480 11.969 8.730 1.00 83.62 178 PHE A N 1
ATOM 1381 C CA . PHE A 1 178 ? -8.634 10.942 8.108 1.00 83.62 178 PHE A CA 1
ATOM 1382 C C . PHE A 1 178 ? -9.313 10.246 6.924 1.00 83.62 178 PHE A C 1
ATOM 1384 O O . PHE A 1 178 ? -8.648 9.538 6.170 1.00 83.62 178 PHE A O 1
ATOM 1391 N N . VAL A 1 179 ? -10.628 10.414 6.762 1.00 78.31 179 VAL A N 1
ATOM 1392 C CA . VAL A 1 179 ? -11.361 9.947 5.584 1.00 78.31 179 VAL A CA 1
ATOM 1393 C C . VAL A 1 179 ? -11.253 11.079 4.569 1.00 78.31 179 VAL A C 1
ATOM 1395 O O . VAL A 1 179 ? -11.955 12.075 4.691 1.00 78.31 179 VAL A O 1
ATOM 1398 N N . GLY A 1 180 ? -10.273 10.967 3.673 1.00 63.53 180 GLY A N 1
ATOM 1399 C CA . GLY A 1 180 ? -9.772 12.066 2.846 1.00 63.53 180 GLY A CA 1
ATOM 1400 C C . GLY A 1 180 ? -10.831 12.941 2.167 1.00 63.53 180 GLY A C 1
ATOM 1401 O O . GLY A 1 180 ? -11.860 12.453 1.691 1.00 63.53 180 GLY A O 1
ATOM 1402 N N . GLY A 1 181 ? -10.505 14.235 2.108 1.00 40.53 181 GLY A N 1
ATOM 1403 C CA . GLY A 1 181 ? -10.660 15.026 0.888 1.00 40.53 181 GLY A CA 1
ATOM 1404 C C . GLY A 1 181 ? -9.467 14.807 -0.036 1.00 40.53 181 GLY A C 1
ATOM 1405 O O . GLY A 1 181 ? -8.418 14.341 0.469 1.00 40.53 181 GLY A O 1
#

Radius of gyration: 30.62 Å; Cα contacts (8 Å, |Δi|>4): 144; chains: 1; bounding box: 64×44×73 Å

Secondary structure (DSSP, 8-state):
-HHHHHHHHHHHSSSS---HHHHHHHHHHHHHHHHHHHHHTSPPPHHHHHHHHT--HHHHHHHHHHHHHTSPPPTT-B-SSSS--BGGGG---TTSPPHHHHHHHHHHHHHHHHHHTTS-HHHHHHHHHHHTTTSPPP--HHHHHHHTTS-HHHHHHHHHHHHHHHHHHHHHTT-GGGS--

Solvent-accessible surface area (backbone atoms only — not comparable to full-atom values): 10471 Å² total; per-residue (Å²): 113,69,69,60,52,56,51,49,49,62,59,63,73,43,94,45,76,56,59,68,72,56,52,53,50,35,55,51,52,52,50,47,41,53,53,47,17,68,74,66,77,42,86,61,51,66,65,55,46,12,60,76,69,72,44,60,52,69,57,48,53,48,40,53,47,55,51,49,71,34,59,74,78,65,46,79,41,66,42,79,94,62,99,56,56,34,50,53,80,72,62,77,67,90,81,64,77,49,70,65,58,53,51,52,50,54,50,50,51,52,48,53,56,55,50,43,64,80,42,54,75,68,44,36,50,52,52,26,40,45,72,16,62,90,82,48,70,66,46,53,53,58,59,50,8,63,75,68,75,44,53,43,67,57,43,51,51,45,49,54,53,43,52,58,57,41,58,61,45,33,60,78,66,50,53,60,78,72,60,72,131

Mean predicted aligned error: 12.67 Å